Protein 1KJW (pdb70)

Nearest PDB structures (foldseek):
  1kjw-assembly1_A  TM=1.003E+00  e=7.508E-65  Rattus norvegicus
  2xkx-assembly1_B  TM=1.003E+00  e=7.556E-60  Rattus norvegicus
  2xkx-assembly1_A  TM=1.003E+00  e=8.243E-59  Rattus norvegicus
  5ypr-assembly1_A  TM=9.741E-01  e=6.048E-52  Rattus norvegicus
  3uat-assembly1_A  TM=9.736E-01  e=1.449E-48  Rattus norvegicus

Organism: Rattus norvegicus (NCBI:txid10116)

Structure (mmCIF, N/CA/C/O backbone):
data_1KJW
#
_entry.id   1KJW
#
_cell.length_a   60.509
_cell.length_b   60.509
_cell.length_c   209.956
_cell.angle_alpha   90.00
_cell.angle_beta   90.00
_cell.angle_gamma   90.00
#
_symmetry.space_group_name_H-M   'P 41 21 2'
#
loop_
_entity.id
_entity.type
_entity.pdbx_description
1 polymer 'POSTSYNAPTIC DENSITY PROTEIN 95'
2 non-polymer 'SULFATE ION'
3 water water
#
loop_
_atom_site.group_PDB
_atom_site.id
_atom_site.type_symbol
_atom_site.label_atom_id
_atom_site.label_alt_id
_atom_site.label_comp_id
_atom_site.label_asym_id
_atom_site.label_entity_id
_atom_site.label_seq_id
_atom_site.pdbx_PDB_ins_code
_atom_site.Cartn_x
_atom_site.Cartn_y
_atom_site.Cartn_z
_atom_site.occupancy
_atom_site.B_iso_or_equiv
_atom_site.auth_seq_id
_atom_site.auth_comp_id
_atom_site.auth_asym_id
_atom_site.auth_atom_id
_atom_site.pdbx_PDB_model_num
ATOM 1 N N . GLY A 1 1 ? 37.627 4.761 38.364 1.00 35.49 430 GLY A N 1
ATOM 2 C CA . GLY A 1 1 ? 36.210 4.312 38.221 1.00 32.95 430 GLY A CA 1
ATOM 3 C C . GLY A 1 1 ? 35.972 3.570 36.918 1.00 32.40 430 GLY A C 1
ATOM 4 O O . GLY A 1 1 ? 36.853 2.867 36.422 1.00 33.46 430 GLY A O 1
ATOM 5 N N . PHE A 1 2 ? 34.776 3.717 36.357 1.00 29.83 431 PHE A N 1
ATOM 6 C CA . PHE A 1 2 ? 34.452 3.048 35.102 1.00 27.28 431 PHE A CA 1
ATOM 7 C C . PHE A 1 2 ? 33.372 3.819 34.352 1.00 26.39 431 PHE A C 1
ATOM 8 O O . PHE A 1 2 ? 32.874 4.830 34.844 1.00 26.97 431 PHE A O 1
ATOM 16 N N . TYR A 1 3 ? 33.007 3.341 33.166 1.00 25.33 432 TYR A N 1
ATOM 17 C CA . TYR A 1 3 ? 32.011 4.038 32.363 1.00 23.69 432 TYR A CA 1
ATOM 18 C C . TYR A 1 3 ? 30.816 3.196 31.967 1.00 23.44 432 TYR A C 1
ATOM 19 O O . TYR A 1 3 ? 30.949 2.020 31.637 1.00 22.68 432 TYR A O 1
ATOM 28 N N . ILE A 1 4 ? 29.641 3.815 32.003 1.00 21.67 433 ILE A N 1
ATOM 29 C CA . ILE A 1 4 ? 28.416 3.137 31.619 1.00 22.20 433 ILE A CA 1
ATOM 30 C C . ILE A 1 4 ? 27.613 4.073 30.729 1.00 22.05 433 ILE A C 1
ATOM 31 O O . ILE A 1 4 ? 27.833 5.287 30.732 1.00 23.53 433 ILE A O 1
ATOM 36 N N . ARG A 1 5 ? 26.702 3.502 29.951 1.00 22.21 434 ARG A N 1
ATOM 37 C CA . ARG A 1 5 ? 25.855 4.295 29.069 1.00 21.33 434 ARG A CA 1
ATOM 38 C C . ARG A 1 5 ? 24.428 4.148 29.566 1.00 21.48 434 ARG A C 1
ATOM 39 O O . ARG A 1 5 ? 23.981 3.039 29.850 1.00 20.75 434 ARG A O 1
ATOM 47 N N . ALA A 1 6 ? 23.717 5.265 29.682 1.00 20.26 435 ALA A N 1
ATOM 48 C CA . ALA A 1 6 ? 22.329 5.236 30.147 1.00 19.35 435 ALA A CA 1
ATOM 49 C C . ALA A 1 6 ? 21.413 4.701 29.057 1.00 19.18 435 ALA A C 1
ATOM 50 O O . ALA A 1 6 ? 21.550 5.071 27.890 1.00 20.04 435 ALA A O 1
ATOM 52 N N . LEU A 1 7 ? 20.474 3.835 29.433 1.00 19.51 436 LEU A N 1
ATOM 53 C CA . LEU A 1 7 ? 19.530 3.279 28.469 1.00 19.40 436 LEU A CA 1
ATOM 54 C C . LEU A 1 7 ? 18.112 3.767 28.726 1.00 19.30 436 LEU A C 1
ATOM 55 O O . LEU A 1 7 ? 17.143 3.181 28.242 1.00 20.63 436 LEU A O 1
ATOM 60 N N . PHE A 1 8 ? 18.000 4.841 29.503 1.00 22.18 437 PHE A N 1
ATOM 61 C CA . PHE A 1 8 ? 16.704 5.434 29.827 1.00 22.67 437 PHE A CA 1
ATOM 62 C C . PHE A 1 8 ? 16.943 6.883 30.245 1.00 23.41 437 PHE A C 1
ATOM 63 O O . PHE A 1 8 ? 18.089 7.280 30.474 1.00 20.19 437 PHE A O 1
ATOM 71 N N . ASP A 1 9 ? 15.870 7.672 30.312 1.00 22.73 438 ASP A N 1
ATOM 72 C CA . ASP A 1 9 ? 15.965 9.078 30.704 1.00 23.60 438 ASP A CA 1
ATOM 73 C C . ASP A 1 9 ? 15.678 9.187 32.195 1.00 23.11 438 ASP A C 1
ATOM 74 O O . ASP A 1 9 ? 14.751 8.552 32.693 1.00 23.40 438 ASP A O 1
ATOM 79 N N . TYR A 1 10 ? 16.453 10.008 32.897 1.00 22.46 439 TYR A N 1
ATOM 80 C CA . TYR A 1 10 ? 16.276 10.163 34.336 1.00 23.41 439 TYR A CA 1
ATOM 81 C C . TYR A 1 10 ? 16.371 11.610 34.820 1.00 23.52 439 TYR A C 1
ATOM 82 O O . TYR A 1 10 ? 17.345 12.302 34.546 1.00 21.88 439 TYR A O 1
ATOM 91 N N . ASP A 1 11 ? 15.360 12.054 35.557 1.00 23.85 440 ASP A N 1
ATOM 92 C CA . ASP A 1 11 ? 15.364 13.405 36.101 1.00 25.20 440 ASP A CA 1
ATOM 93 C C . ASP A 1 11 ? 14.391 13.442 37.268 1.00 24.68 440 ASP A C 1
ATOM 94 O O . ASP A 1 11 ? 13.212 13.741 37.103 1.00 26.25 440 ASP A O 1
ATOM 99 N N . LYS A 1 12 ? 14.905 13.128 38.453 1.00 25.47 441 LYS A N 1
ATOM 100 C CA . LYS A 1 12 ? 14.089 13.076 39.659 1.00 27.15 441 LYS A CA 1
ATOM 101 C C . LYS A 1 12 ? 13.414 14.403 39.988 1.00 27.69 441 LYS A C 1
ATOM 102 O O . LYS A 1 12 ? 12.234 14.437 40.335 1.00 29.06 441 LYS A O 1
ATOM 108 N N . THR A 1 13 ? 14.158 15.494 39.881 1.00 28.77 442 THR A N 1
ATOM 109 C CA . THR A 1 13 ? 13.596 16.806 40.188 1.00 29.96 442 THR A CA 1
ATOM 110 C C . THR A 1 13 ? 12.413 17.133 39.284 1.00 30.60 442 THR A C 1
ATOM 111 O O . THR A 1 13 ? 11.364 17.575 39.753 1.00 29.30 442 THR A O 1
ATOM 115 N N . LYS A 1 14 ? 12.576 16.902 37.986 1.00 31.68 443 LYS A N 1
ATOM 116 C CA . LYS A 1 14 ? 11.507 17.183 37.036 1.00 34.96 443 LYS A CA 1
ATOM 117 C C . LYS A 1 14 ? 10.316 16.266 37.286 1.00 35.55 443 LYS A C 1
ATOM 118 O O . LYS A 1 14 ? 9.165 16.658 37.109 1.00 35.40 443 LYS A O 1
ATOM 124 N N . ASP A 1 15 ? 10.602 15.045 37.719 1.00 36.35 444 ASP A N 1
ATOM 125 C CA . ASP A 1 15 ? 9.562 14.060 37.972 1.00 37.95 444 ASP A CA 1
ATOM 126 C C . ASP A 1 15 ? 8.714 14.284 39.225 1.00 37.87 444 ASP A C 1
ATOM 127 O O . ASP A 1 15 ? 7.494 14.124 39.181 1.00 36.74 444 ASP A O 1
ATOM 132 N N . CYS A 1 16 ? 9.344 14.651 40.338 1.00 34.97 445 CYS A N 1
ATOM 133 C CA . CYS A 1 16 ? 8.592 14.838 41.575 1.00 34.42 445 CYS A CA 1
ATOM 134 C C . CYS A 1 16 ? 8.890 16.124 42.338 1.00 33.69 445 CYS A C 1
ATOM 135 O O . CYS A 1 16 ? 8.309 16.359 43.398 1.00 33.45 445 CYS A O 1
ATOM 138 N N . GLY A 1 17 ? 9.796 16.943 41.811 1.00 32.94 446 GLY A N 1
ATOM 139 C CA . GLY A 1 17 ? 10.135 18.197 42.466 1.00 31.79 446 GLY A CA 1
ATOM 140 C C . GLY A 1 17 ? 11.142 18.064 43.594 1.00 31.40 446 GLY A C 1
ATOM 141 O O . GLY A 1 17 ? 11.443 19.039 44.287 1.00 29.26 446 GLY A O 1
ATOM 142 N N . PHE A 1 18 ? 11.681 16.862 43.777 1.00 30.38 447 PHE A N 1
ATOM 143 C CA . PHE A 1 18 ? 12.647 16.632 44.842 1.00 29.03 447 PHE A CA 1
ATOM 144 C C . PHE A 1 18 ? 14.050 17.091 44.443 1.00 30.31 447 PHE A C 1
ATOM 145 O O . PHE A 1 18 ? 14.608 16.634 43.442 1.00 28.29 447 PHE A O 1
ATOM 153 N N . LEU A 1 19 ? 14.613 18.001 45.231 1.00 28.20 448 LEU A N 1
ATOM 154 C CA . LEU A 1 19 ? 15.953 18.514 44.976 1.00 29.38 448 LEU A CA 1
ATOM 155 C C . LEU A 1 19 ? 16.982 17.672 45.720 1.00 28.02 448 LEU A C 1
ATOM 156 O O . LEU A 1 19 ? 16.817 17.373 46.905 1.00 27.38 448 LEU A O 1
ATOM 161 N N . SER A 1 20 ? 18.044 17.283 45.029 1.00 26.90 449 SER A N 1
ATOM 162 C CA . SER A 1 20 ? 19.088 16.483 45.658 1.00 27.64 449 SER A CA 1
ATOM 163 C C . SER A 1 20 ? 20.325 16.476 44.786 1.00 28.27 449 SER A C 1
ATOM 164 O O . SER A 1 20 ? 20.385 17.173 43.775 1.00 28.58 449 SER A O 1
ATOM 167 N N . GLN A 1 21 ? 21.317 15.689 45.182 1.00 27.84 450 GLN A N 1
ATOM 168 C CA . GLN A 1 21 ? 22.542 15.592 44.408 1.00 30.39 450 GLN A CA 1
ATOM 169 C C . GLN A 1 21 ? 22.425 14.540 43.304 1.00 28.77 450 GLN A C 1
ATOM 170 O O . GLN A 1 21 ? 23.419 14.170 42.682 1.00 29.59 450 GLN A O 1
ATOM 176 N N . ALA A 1 22 ? 21.210 14.064 43.056 1.00 27.67 451 ALA A N 1
ATOM 177 C CA . ALA A 1 22 ? 20.997 13.071 42.001 1.00 27.02 451 ALA A CA 1
ATOM 178 C C . ALA A 1 22 ? 21.252 13.746 40.657 1.00 29.24 451 ALA A C 1
ATOM 179 O O . ALA A 1 22 ? 20.819 14.883 40.435 1.00 28.32 451 ALA A O 1
ATOM 181 N N . LEU A 1 23 ? 21.969 13.061 39.770 1.00 27.64 452 LEU A N 1
ATOM 182 C CA . LEU A 1 23 ? 22.246 13.608 38.447 1.00 30.70 452 LEU A CA 1
ATOM 183 C C . LEU A 1 23 ? 21.082 13.293 37.528 1.00 29.37 452 LEU A C 1
ATOM 184 O O . LEU A 1 23 ? 20.373 12.308 37.725 1.00 28.71 452 LEU A O 1
ATOM 189 N N . SER A 1 24 ? 20.889 14.133 36.522 1.00 27.00 453 SER A N 1
ATOM 190 C CA . SER A 1 24 ? 19.841 13.892 35.548 1.00 28.44 453 SER A CA 1
ATOM 191 C C . SER A 1 24 ? 20.571 13.496 34.267 1.00 27.17 453 SER A C 1
ATOM 192 O O . SER A 1 24 ? 21.686 13.951 34.016 1.00 26.85 453 SER A O 1
ATOM 195 N N . PHE A 1 25 ? 19.966 12.630 33.469 1.00 25.64 454 PHE A N 1
ATOM 196 C CA . PHE A 1 25 ? 20.603 12.226 32.222 1.00 24.28 454 PHE A CA 1
ATOM 197 C C . PHE A 1 25 ? 19.560 11.691 31.258 1.00 22.97 454 PHE A C 1
ATOM 198 O O . PHE A 1 25 ? 18.420 11.435 31.646 1.00 24.72 454 PHE A O 1
ATOM 206 N N . ARG A 1 26 ? 19.943 11.550 29.995 1.00 25.51 455 ARG A N 1
ATOM 207 C CA . ARG A 1 26 ? 19.022 11.045 28.993 1.00 24.39 455 ARG A CA 1
ATOM 208 C C . ARG A 1 26 ? 19.604 9.829 28.298 1.00 22.81 455 ARG A C 1
ATOM 209 O O . ARG A 1 26 ? 20.795 9.541 28.418 1.00 20.01 455 ARG A O 1
ATOM 217 N N . PHE A 1 27 ? 18.754 9.114 27.574 1.00 22.03 456 PHE A N 1
ATOM 218 C CA . PHE A 1 27 ? 19.189 7.926 26.865 1.00 22.66 456 PHE A CA 1
ATOM 219 C C . PHE A 1 27 ? 20.445 8.206 26.053 1.00 22.53 456 PHE A C 1
ATOM 220 O O . PHE A 1 27 ? 20.532 9.218 25.349 1.00 22.06 456 PHE A O 1
ATOM 228 N N . GLY A 1 28 ? 21.414 7.304 26.149 1.00 19.30 457 GLY A N 1
ATOM 229 C CA . GLY A 1 28 ? 22.629 7.456 25.372 1.00 21.80 457 GLY A CA 1
ATOM 230 C C . GLY A 1 28 ? 23.776 8.165 26.044 1.00 21.61 457 GLY A C 1
ATOM 231 O O . GLY A 1 28 ? 24.908 8.092 25.567 1.00 22.00 457 GLY A O 1
ATOM 232 N N . ASP A 1 29 ? 23.500 8.857 27.143 1.00 21.52 458 ASP A N 1
ATOM 233 C CA . ASP A 1 29 ? 24.555 9.561 27.856 1.00 23.30 458 ASP A CA 1
ATOM 234 C C . ASP A 1 29 ? 25.571 8.579 28.433 1.00 23.51 458 ASP A C 1
ATOM 235 O O . ASP A 1 29 ? 25.201 7.539 28.991 1.00 22.41 458 ASP A O 1
ATOM 240 N N . VAL A 1 30 ? 26.850 8.904 28.280 1.00 22.66 459 VAL A N 1
ATOM 241 C CA . VAL A 1 30 ? 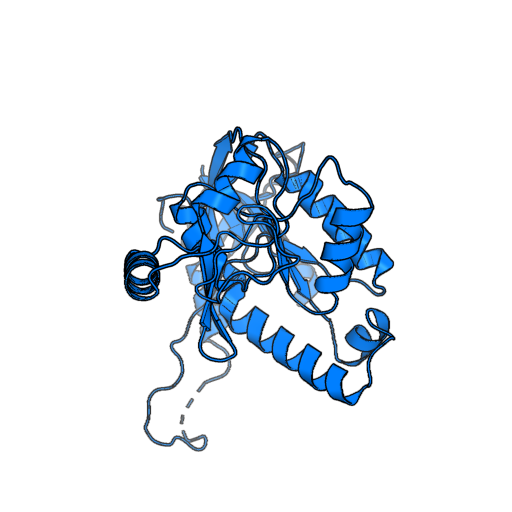27.912 8.080 28.842 1.00 24.66 459 VAL A CA 1
ATOM 242 C C . VAL A 1 30 ? 28.202 8.714 30.195 1.00 24.96 459 VAL A C 1
ATOM 243 O O . VAL A 1 30 ? 28.361 9.934 30.296 1.00 25.56 459 VAL A O 1
ATOM 247 N N . LEU A 1 31 ? 28.250 7.886 31.232 1.00 22.63 460 LEU A N 1
ATOM 248 C CA . LEU A 1 31 ? 28.477 8.365 32.584 1.00 23.98 460 LEU A CA 1
ATOM 249 C C . LEU A 1 31 ? 29.757 7.794 33.161 1.00 24.88 460 LEU A C 1
ATOM 250 O O . LEU A 1 31 ? 30.028 6.601 33.018 1.00 23.15 460 LEU A O 1
ATOM 255 N N . HIS A 1 32 ? 30.545 8.655 33.800 1.00 23.98 461 HIS A N 1
ATOM 256 C CA . HIS A 1 32 ? 31.782 8.224 34.436 1.00 25.25 461 HIS A CA 1
ATOM 257 C C . HIS A 1 32 ? 31.413 7.923 35.881 1.00 24.55 461 HIS A C 1
ATOM 258 O O . HIS A 1 32 ? 31.098 8.834 36.646 1.00 24.44 461 HIS A O 1
ATOM 265 N N . VAL A 1 33 ? 31.432 6.648 36.250 1.00 23.88 462 VAL A N 1
ATOM 266 C CA . VAL A 1 33 ? 31.094 6.257 37.609 1.00 23.76 462 VAL A CA 1
ATOM 267 C C . VAL A 1 33 ? 32.357 6.285 38.460 1.00 25.86 462 VAL A C 1
ATOM 268 O O . VAL A 1 33 ? 33.313 5.552 38.199 1.00 25.30 462 VAL A O 1
ATOM 272 N N . ILE A 1 34 ? 32.341 7.132 39.484 1.00 27.59 463 ILE A N 1
ATOM 273 C CA . ILE A 1 34 ? 33.478 7.301 40.386 1.00 31.73 463 ILE A CA 1
ATOM 274 C C . ILE A 1 34 ? 33.459 6.355 41.583 1.00 31.66 463 ILE A C 1
ATOM 275 O O . ILE A 1 34 ? 34.510 5.972 42.096 1.00 33.07 463 ILE A O 1
ATOM 280 N N . ASP A 1 35 ? 32.266 5.985 42.036 1.00 29.79 464 ASP A N 1
ATOM 281 C CA . ASP A 1 35 ? 32.141 5.080 43.172 1.00 29.72 464 ASP A CA 1
ATOM 282 C C . ASP A 1 35 ? 30.816 4.341 43.113 1.00 28.00 464 ASP A C 1
ATOM 283 O O . ASP A 1 35 ? 29.751 4.948 43.231 1.00 27.15 464 ASP A O 1
ATOM 288 N N . ALA A 1 36 ? 30.888 3.028 42.929 1.00 27.37 465 ALA A N 1
ATOM 289 C CA . ALA A 1 36 ? 29.690 2.205 42.847 1.00 26.91 465 ALA A CA 1
ATOM 290 C C . ALA A 1 36 ? 29.709 1.137 43.927 1.00 26.86 465 ALA A C 1
ATOM 291 O O . ALA A 1 36 ? 29.256 0.021 43.702 1.00 26.05 465 ALA A O 1
ATOM 293 N N . GLY A 1 37 ? 30.238 1.486 45.096 1.00 27.98 466 GLY A N 1
ATOM 294 C CA . GLY A 1 37 ? 30.298 0.532 46.190 1.00 30.00 466 GLY A CA 1
ATOM 295 C C . GLY A 1 37 ? 28.923 0.287 46.782 1.00 31.69 466 GLY A C 1
ATOM 296 O O . GLY A 1 37 ? 28.578 -0.841 47.145 1.00 33.05 466 GLY A O 1
ATOM 297 N N . ASP A 1 38 ? 28.133 1.352 46.879 1.00 29.27 467 ASP A N 1
ATOM 298 C CA . ASP A 1 38 ? 26.790 1.252 47.425 1.00 28.13 467 ASP A CA 1
ATOM 299 C C . ASP A 1 38 ? 25.901 0.500 46.438 1.00 28.84 467 ASP A C 1
ATOM 300 O O . ASP A 1 38 ? 26.079 0.602 45.224 1.00 27.89 467 ASP A O 1
ATOM 305 N N . GLU A 1 39 ? 24.937 -0.244 46.965 1.00 27.61 468 GLU A N 1
ATOM 306 C CA . GLU A 1 39 ? 24.041 -1.033 46.133 1.00 28.14 468 GLU A CA 1
ATOM 307 C C . GLU A 1 39 ? 22.842 -0.261 45.594 1.00 26.33 468 GLU A C 1
ATOM 308 O O . GLU A 1 39 ? 22.100 -0.774 44.756 1.00 26.19 468 GLU A O 1
ATOM 314 N N . GLU A 1 40 ? 22.656 0.969 46.063 1.00 24.20 469 GLU A N 1
ATOM 315 C CA . GLU A 1 40 ? 21.509 1.762 45.633 1.00 23.17 469 GLU A CA 1
ATOM 316 C C . GLU A 1 40 ? 21.819 3.051 44.879 1.00 22.80 469 GLU A C 1
ATOM 317 O O . GLU A 1 40 ? 21.091 3.416 43.953 1.00 22.68 469 GLU A O 1
ATOM 323 N N . TRP A 1 41 ? 22.883 3.741 45.277 1.00 21.76 470 TRP A N 1
ATOM 324 C CA . TRP A 1 41 ? 23.258 4.998 44.643 1.00 23.74 470 TRP A CA 1
ATOM 325 C C . TRP A 1 41 ? 24.742 5.035 44.310 1.00 23.22 470 TRP A C 1
ATOM 326 O O . TRP A 1 41 ? 25.584 4.758 45.161 1.00 23.27 470 TRP A O 1
ATOM 337 N N . TRP A 1 42 ? 25.052 5.376 43.063 1.00 21.72 471 TRP A N 1
ATOM 338 C CA . TRP A 1 42 ? 26.435 5.447 42.608 1.00 23.22 471 TRP A CA 1
ATOM 339 C C . TRP A 1 42 ? 26.840 6.886 42.330 1.00 23.66 471 TRP A C 1
ATOM 340 O O . TRP A 1 42 ? 26.037 7.675 41.837 1.00 24.42 471 TRP A O 1
ATOM 351 N N . GLN A 1 43 ? 28.085 7.225 42.659 1.00 24.94 472 GLN A N 1
ATOM 352 C CA . GLN A 1 43 ? 28.596 8.569 42.407 1.00 26.48 472 GLN A CA 1
ATOM 353 C C . GLN A 1 43 ? 29.054 8.590 40.954 1.00 27.13 472 GLN A C 1
ATOM 354 O O . GLN A 1 43 ? 29.778 7.693 40.517 1.00 24.92 472 GLN A O 1
ATOM 360 N N . ALA A 1 44 ? 28.640 9.610 40.209 1.00 25.84 473 ALA A N 1
ATOM 361 C CA . ALA A 1 44 ? 29.012 9.703 38.804 1.00 27.63 473 ALA A CA 1
ATOM 362 C C . ALA A 1 44 ? 28.913 11.116 38.248 1.00 30.36 473 ALA A C 1
ATOM 363 O O . ALA A 1 44 ? 28.395 12.021 38.898 1.00 30.22 473 ALA A O 1
ATOM 365 N N . ARG A 1 45 ? 29.422 11.290 37.033 1.00 30.81 474 ARG A N 1
ATOM 366 C CA . ARG A 1 45 ? 29.376 12.578 36.355 1.00 34.97 474 ARG A CA 1
ATOM 367 C C . ARG A 1 45 ? 29.219 12.300 34.866 1.00 34.76 474 ARG A C 1
ATOM 368 O O . ARG A 1 45 ? 29.789 11.342 34.344 1.00 33.08 474 ARG A O 1
ATOM 376 N N . ARG A 1 46 ? 28.430 13.122 34.188 1.00 35.44 475 ARG A N 1
ATOM 377 C CA . ARG A 1 46 ? 28.201 12.925 32.766 1.00 39.25 475 ARG A CA 1
ATOM 378 C C . ARG A 1 46 ? 29.445 13.250 31.950 1.00 40.63 475 ARG A C 1
ATOM 379 O O . ARG A 1 46 ? 30.156 14.214 32.237 1.00 39.55 475 ARG A O 1
ATOM 387 N N . VAL A 1 47 ? 29.713 12.425 30.943 1.00 42.53 476 VAL A N 1
ATOM 388 C CA . VAL A 1 47 ? 30.858 12.635 30.068 1.00 45.63 476 VAL A CA 1
ATOM 389 C C . VAL A 1 47 ? 30.400 13.512 28.905 1.00 48.95 476 VAL A C 1
ATOM 390 O O . VAL A 1 47 ? 29.626 13.073 28.053 1.00 47.36 476 VAL A O 1
ATOM 394 N N . HIS A 1 48 ? 30.869 14.755 28.886 1.00 53.22 477 HIS A N 1
ATOM 395 C CA . HIS A 1 48 ? 30.516 15.695 27.828 1.00 57.87 477 HIS A CA 1
ATOM 396 C C . HIS A 1 48 ? 31.322 15.383 26.573 1.00 60.59 477 HIS A C 1
ATOM 397 O O . HIS A 1 48 ? 32.209 14.530 26.591 1.00 60.34 477 HIS A O 1
ATOM 404 N N . SER A 1 49 ? 31.011 16.072 25.482 1.00 64.28 478 SER A N 1
ATOM 405 C CA . SER A 1 49 ? 31.736 15.865 24.237 1.00 68.23 478 SER A CA 1
ATOM 406 C C . SER A 1 49 ? 32.998 16.723 24.260 1.00 70.43 478 SER A C 1
ATOM 407 O O . SER A 1 49 ? 33.619 16.958 23.226 1.00 71.42 478 SER A O 1
ATOM 410 N N . ASP A 1 50 ? 33.369 17.185 25.452 1.00 73.67 479 ASP A N 1
ATOM 411 C CA . ASP A 1 50 ? 34.554 18.018 25.627 1.00 76.53 479 ASP A CA 1
ATOM 412 C C . ASP A 1 50 ? 35.053 18.024 27.074 1.00 78.16 479 ASP A C 1
ATOM 413 O O . ASP A 1 50 ? 36.163 17.571 27.358 1.00 78.51 479 ASP A O 1
ATOM 418 N N . SER A 1 51 ? 34.230 18.535 27.985 1.00 80.01 480 SER A N 1
ATOM 419 C CA . SER A 1 51 ? 34.595 18.605 29.397 1.00 81.57 480 SER A CA 1
ATOM 420 C C . SER A 1 51 ? 33.892 17.535 30.227 1.00 82.46 480 SER A C 1
ATOM 421 O O . SER A 1 51 ? 32.716 17.673 30.566 1.00 82.64 480 SER A O 1
ATOM 424 N N . GLU A 1 52 ? 34.620 16.471 30.554 1.00 83.36 481 GLU A N 1
ATOM 425 C CA . GLU A 1 52 ? 34.071 15.377 31.348 1.00 83.92 481 GLU A CA 1
ATOM 426 C C . GLU A 1 52 ? 33.691 15.867 32.744 1.00 83.62 481 GLU A C 1
ATOM 427 O O . GLU A 1 52 ? 32.696 15.424 33.319 1.00 83.62 481 GLU A O 1
ATOM 433 N N . THR A 1 53 ? 34.494 16.779 33.285 1.00 82.96 482 THR A N 1
ATOM 434 C CA . THR A 1 53 ? 34.236 17.336 34.609 1.00 81.86 482 THR A CA 1
ATOM 435 C C . THR A 1 53 ? 33.139 18.386 34.487 1.00 80.69 482 THR A C 1
ATOM 436 O O . THR A 1 53 ? 33.132 19.180 33.544 1.00 80.79 482 THR A O 1
ATOM 440 N N . ASP A 1 54 ? 32.214 18.390 35.439 1.00 78.84 483 ASP A N 1
ATOM 441 C CA . ASP A 1 54 ? 31.115 19.345 35.413 1.00 76.48 483 ASP A CA 1
ATOM 442 C C . ASP A 1 54 ? 30.338 19.358 36.722 1.00 74.14 483 ASP A C 1
ATOM 443 O O . ASP A 1 54 ? 30.122 20.419 37.313 1.00 74.10 483 ASP A O 1
ATOM 448 N N . ASP A 1 55 ? 29.919 18.180 37.175 1.00 70.73 484 ASP A N 1
ATOM 449 C CA . ASP A 1 55 ? 29.153 18.079 38.409 1.00 66.92 484 ASP A CA 1
ATOM 450 C C . ASP A 1 55 ? 29.001 16.634 38.866 1.00 62.58 484 ASP A C 1
ATOM 451 O O . ASP A 1 55 ? 28.244 15.868 38.268 1.00 62.57 484 ASP A O 1
ATOM 456 N N . ILE A 1 56 ? 29.718 16.258 39.921 1.00 57.50 485 ILE A N 1
ATOM 457 C CA . ILE A 1 56 ? 29.614 14.901 40.443 1.00 52.17 485 ILE A CA 1
ATOM 458 C C . ILE A 1 56 ? 28.287 14.780 41.174 1.00 48.35 485 ILE A C 1
ATOM 459 O O . ILE A 1 56 ? 27.984 15.577 42.063 1.00 48.18 485 ILE A O 1
ATOM 464 N N . GLY A 1 57 ? 27.499 13.783 40.795 1.00 42.05 486 GLY A N 1
ATOM 465 C CA . GLY A 1 57 ? 26.215 13.581 41.433 1.00 36.21 486 GLY A CA 1
ATOM 466 C C . GLY A 1 57 ? 25.984 12.112 41.713 1.00 32.59 486 GLY A C 1
ATOM 467 O O . GLY A 1 57 ? 26.928 11.319 41.752 1.00 31.12 486 GLY A O 1
ATOM 468 N N . PHE A 1 58 ? 24.728 11.742 41.907 1.00 29.44 487 PHE A N 1
ATOM 469 C CA . PHE A 1 58 ? 24.398 10.353 42.176 1.00 28.83 487 PHE A CA 1
ATOM 470 C C . PHE A 1 58 ? 23.370 9.820 41.191 1.00 26.42 487 PHE A C 1
ATOM 471 O O . PHE A 1 58 ? 22.464 10.541 40.771 1.00 25.74 487 PHE A O 1
ATOM 479 N N . ILE A 1 59 ? 23.525 8.557 40.813 1.00 24.02 488 ILE A N 1
ATOM 480 C CA . ILE A 1 59 ? 22.579 7.930 39.908 1.00 22.03 488 ILE A CA 1
ATOM 481 C C . ILE A 1 59 ? 22.077 6.653 40.560 1.00 20.51 488 ILE A C 1
ATOM 482 O O . ILE A 1 59 ? 22.787 6.027 41.353 1.00 20.01 488 ILE A O 1
ATOM 487 N N . PRO A 1 60 ? 20.830 6.260 40.260 1.00 20.54 489 PRO A N 1
ATOM 488 C CA . PRO A 1 60 ? 20.295 5.037 40.855 1.00 20.31 489 PRO A CA 1
ATOM 489 C C . PRO A 1 60 ? 21.019 3.824 40.273 1.00 21.34 489 PRO A C 1
ATOM 490 O O . PRO A 1 60 ? 21.330 3.791 39.080 1.00 20.39 489 PRO A O 1
ATOM 494 N N . SER A 1 61 ? 21.299 2.841 41.124 1.00 21.05 490 SER A N 1
ATOM 495 C CA . SER A 1 61 ? 21.988 1.630 40.689 1.00 20.99 490 SER A CA 1
ATOM 496 C C . SER A 1 61 ? 21.091 0.820 39.766 1.00 20.66 490 SER A C 1
ATOM 497 O O . SER A 1 61 ? 19.897 1.091 39.648 1.00 19.65 490 SER A O 1
ATOM 500 N N . LYS A 1 62 ? 21.678 -0.173 39.104 1.00 21.66 491 LYS A N 1
ATOM 501 C CA . LYS A 1 62 ? 20.919 -1.064 38.229 1.00 21.16 491 LYS A CA 1
ATOM 502 C C . LYS A 1 62 ? 19.853 -1.742 39.098 1.00 20.66 491 LYS A C 1
ATOM 503 O O . LYS A 1 62 ? 18.686 -1.841 38.715 1.00 20.28 491 LYS A O 1
ATOM 509 N N . ARG A 1 63 ? 20.262 -2.196 40.280 1.00 20.33 492 ARG A N 1
ATOM 510 C CA . ARG A 1 63 ? 19.347 -2.858 41.215 1.00 21.33 492 ARG A CA 1
ATOM 511 C C . ARG A 1 63 ? 18.135 -1.978 41.529 1.00 21.88 492 ARG A C 1
ATOM 512 O O . ARG A 1 63 ? 16.989 -2.434 41.478 1.00 22.13 492 ARG A O 1
ATOM 520 N N . ARG A 1 64 ? 18.399 -0.716 41.855 1.00 19.46 493 ARG A N 1
ATOM 521 C CA . ARG A 1 64 ? 17.336 0.221 42.202 1.00 20.92 493 ARG A CA 1
ATOM 522 C C . ARG A 1 64 ? 16.385 0.485 41.040 1.00 21.01 493 ARG A C 1
ATOM 523 O O . ARG A 1 64 ? 15.170 0.557 41.233 1.00 21.87 493 ARG A O 1
ATOM 531 N N . VAL A 1 65 ? 16.940 0.627 39.839 1.00 20.23 494 VAL A N 1
ATOM 532 C CA . VAL A 1 65 ? 16.135 0.867 38.645 1.00 22.52 494 VAL A CA 1
ATOM 533 C C . VAL A 1 65 ? 15.242 -0.343 38.374 1.00 22.11 494 VAL A C 1
ATOM 534 O O . VAL A 1 65 ? 14.063 -0.201 38.079 1.00 20.87 494 VAL A O 1
ATOM 538 N N . GLU A 1 66 ? 15.804 -1.538 38.499 1.00 22.23 495 GLU A N 1
ATOM 539 C CA . GLU A 1 66 ? 15.020 -2.744 38.274 1.00 23.28 495 GLU A CA 1
ATOM 540 C C . GLU A 1 66 ? 13.913 -2.899 39.317 1.00 25.03 495 GLU A C 1
ATOM 541 O O . GLU A 1 66 ? 12.774 -3.214 38.975 1.00 26.74 495 GLU A O 1
ATOM 547 N N . ARG A 1 67 ? 14.232 -2.661 40.584 1.00 25.59 496 ARG A N 1
ATOM 548 C CA . ARG A 1 67 ? 13.223 -2.799 41.629 1.00 28.27 496 ARG A CA 1
ATOM 549 C C . ARG A 1 67 ? 12.036 -1.875 41.372 1.00 29.46 496 ARG A C 1
ATOM 550 O O . ARG A 1 67 ? 10.877 -2.283 41.504 1.00 30.46 496 ARG A O 1
ATOM 558 N N . ARG A 1 68 ? 12.326 -0.632 41.002 1.00 31.31 497 ARG A N 1
ATOM 559 C CA . ARG A 1 68 ? 11.276 0.343 40.732 1.00 33.49 497 ARG A CA 1
ATOM 560 C C . ARG A 1 68 ? 10.400 -0.076 39.553 1.00 34.38 497 ARG A C 1
ATOM 561 O O . ARG A 1 68 ? 9.172 -0.006 39.628 1.00 34.54 497 ARG A O 1
ATOM 569 N N . GLU A 1 69 ? 11.021 -0.517 38.466 1.00 34.32 498 GLU A N 1
ATOM 570 C CA . GLU A 1 69 ? 10.255 -0.939 37.300 1.00 38.32 498 GLU A CA 1
ATOM 571 C C . GLU A 1 69 ? 9.388 -2.167 37.560 1.00 38.64 498 GLU A C 1
ATOM 572 O O . GLU A 1 69 ? 8.238 -2.210 37.129 1.00 39.24 498 GLU A O 1
ATOM 578 N N . TRP A 1 70 ? 9.927 -3.164 38.258 1.00 39.28 499 TRP A N 1
ATOM 579 C CA . TRP A 1 70 ? 9.146 -4.366 38.541 1.00 41.79 499 TRP A CA 1
ATOM 580 C C . TRP A 1 70 ? 7.968 -4.049 39.455 1.00 45.18 499 TRP A C 1
ATOM 581 O O . TRP A 1 70 ? 6.938 -4.719 39.403 1.00 44.92 499 TRP A O 1
ATOM 592 N N . SER A 1 71 ? 8.126 -3.026 40.291 1.00 48.25 500 SER A N 1
ATOM 593 C CA . SER A 1 71 ? 7.080 -2.633 41.229 1.00 53.76 500 SER A CA 1
ATOM 594 C C . SER A 1 71 ? 5.808 -2.108 40.572 1.00 56.76 500 SER A C 1
ATOM 595 O O . SER A 1 71 ? 4.806 -1.890 41.250 1.00 57.89 500 SER A O 1
ATOM 598 N N . ARG A 1 72 ? 5.842 -1.908 39.260 1.00 60.28 501 ARG A N 1
ATOM 599 C CA . ARG A 1 72 ? 4.674 -1.401 38.552 1.00 64.39 501 ARG A CA 1
ATOM 600 C C . ARG A 1 72 ? 3.699 -2.516 38.157 1.00 66.45 501 ARG A C 1
ATOM 601 O O . ARG A 1 72 ? 3.846 -3.650 38.611 1.00 67.29 501 ARG A O 1
ATOM 609 N N . LEU A 1 73 ? 2.703 -2.198 37.333 1.00 68.97 502 LEU A N 1
ATOM 610 C CA . LEU A 1 73 ? 1.686 -3.180 36.938 1.00 71.13 502 LEU A CA 1
ATOM 611 C C . LEU A 1 73 ? 2.111 -4.646 36.876 1.00 72.26 502 LEU A C 1
ATOM 612 O O . LEU A 1 73 ? 3.215 -4.976 36.436 1.00 72.94 502 LEU A O 1
ATOM 617 N N . LYS A 1 74 ? 1.202 -5.506 37.333 1.00 73.35 503 LYS A N 1
ATOM 618 C CA . LYS A 1 74 ? 1.373 -6.960 37.374 1.00 73.92 503 LYS A CA 1
ATOM 619 C C . LYS A 1 74 ? 2.801 -7.450 37.159 1.00 74.05 503 LYS A C 1
ATOM 620 O O . LYS A 1 74 ? 3.101 -8.626 37.378 1.00 73.47 503 LYS A O 1
ATOM 626 N N . TRP A 1 78 ? -7.188 -12.863 37.997 1.00 79.58 507 TRP A N 1
ATOM 627 C CA . TRP A 1 78 ? -6.456 -13.051 36.750 1.00 79.69 507 TRP A CA 1
ATOM 628 C C . TRP A 1 78 ? -6.984 -12.143 35.646 1.00 79.32 507 TRP A C 1
ATOM 629 O O . TRP A 1 78 ? -8.194 -11.972 35.495 1.00 79.59 507 TRP A O 1
ATOM 640 N N . GLY A 1 79 ? -6.067 -11.567 34.875 1.00 78.80 508 GLY A N 1
ATOM 641 C CA . GLY A 1 79 ? -6.457 -10.685 33.791 1.00 77.87 508 GLY A CA 1
ATOM 642 C C . GLY A 1 79 ? -6.465 -11.398 32.453 1.00 77.13 508 GLY A C 1
ATOM 643 O O . GLY A 1 79 ? -5.545 -11.236 31.650 1.00 77.71 508 GLY A O 1
ATOM 644 N N . SER A 1 80 ? -7.506 -12.192 32.217 1.00 75.75 509 SER A N 1
ATOM 645 C CA . SER A 1 80 ? -7.644 -12.940 30.970 1.00 73.70 509 SER A CA 1
ATOM 646 C C . SER A 1 80 ? -6.438 -13.837 30.717 1.00 71.53 509 SER A C 1
ATOM 647 O O . SER A 1 80 ? -6.012 -14.007 29.574 1.00 71.34 509 SER A O 1
ATOM 650 N N . SER A 1 81 ? -5.892 -14.412 31.786 1.00 68.93 510 SER A N 1
ATOM 651 C CA . SER A 1 81 ? -4.733 -15.291 31.671 1.00 65.71 510 SER A CA 1
ATOM 652 C C . SER A 1 81 ? -5.099 -16.601 30.987 1.00 62.92 510 SER A C 1
ATOM 653 O O . SER A 1 81 ? -5.950 -17.351 31.469 1.00 61.83 510 SER A O 1
ATOM 656 N N . SER A 1 82 ? -4.448 -16.870 29.860 1.00 59.07 511 SER A N 1
ATOM 657 C CA . SER A 1 82 ? -4.692 -18.093 29.106 1.00 55.42 511 SER A CA 1
ATOM 658 C C . SER A 1 82 ? -3.974 -19.262 29.771 1.00 53.21 511 SER A C 1
ATOM 659 O O . SER A 1 82 ? -4.247 -20.426 29.471 1.00 52.71 511 SER A O 1
ATOM 662 N N . GLY A 1 83 ? -3.056 -18.944 30.678 1.00 49.85 512 GLY A N 1
ATOM 663 C CA . GLY A 1 83 ? -2.308 -19.985 31.357 1.00 47.65 512 GLY A CA 1
ATOM 664 C C . GLY A 1 83 ? -0.932 -20.167 30.742 1.00 45.81 512 GLY A C 1
ATOM 665 O O . GLY A 1 83 ? -0.155 -21.012 31.181 1.00 44.90 512 GLY A O 1
ATOM 666 N N . SER A 1 84 ? -0.634 -19.379 29.714 1.00 43.26 513 SER A N 1
ATOM 667 C CA . SER A 1 84 ? 0.664 -19.446 29.050 1.00 42.97 513 SER A CA 1
ATOM 668 C C . SER A 1 84 ? 1.559 -18.333 29.593 1.00 40.86 513 SER A C 1
ATOM 669 O O . SER A 1 84 ? 1.067 -17.294 30.040 1.00 39.75 513 SER A O 1
ATOM 672 N N . GLN A 1 85 ? 2.870 -18.546 29.555 1.00 40.56 514 GLN A N 1
ATOM 673 C CA . GLN A 1 85 ? 3.809 -17.544 30.054 1.00 41.00 514 GLN A CA 1
ATOM 674 C C . GLN A 1 85 ? 3.770 -16.276 29.211 1.00 42.04 514 GLN A C 1
ATOM 675 O O . GLN A 1 85 ? 3.557 -16.331 27.999 1.00 41.37 514 GLN A O 1
ATOM 681 N N . GLY A 1 86 ? 3.973 -15.134 29.860 1.00 44.64 515 GLY A N 1
ATOM 682 C CA . GLY A 1 86 ? 3.982 -13.873 29.141 1.00 47.33 515 GLY A CA 1
ATOM 683 C C . GLY A 1 86 ? 5.396 -13.565 28.682 1.00 49.83 515 GLY A C 1
ATOM 684 O O . GLY A 1 86 ? 6.312 -14.355 28.924 1.00 48.51 515 GLY A O 1
ATOM 685 N N . ARG A 1 87 ? 5.582 -12.430 28.014 1.00 51.70 516 ARG A N 1
ATOM 686 C CA . ARG A 1 87 ? 6.910 -12.045 27.548 1.00 54.31 516 ARG A CA 1
ATOM 687 C C . ARG A 1 87 ? 7.842 -11.860 28.740 1.00 54.06 516 ARG A C 1
ATOM 688 O O . ARG A 1 87 ? 7.448 -11.301 29.764 1.00 54.16 516 ARG A O 1
ATOM 696 N N . GLU A 1 88 ? 9.077 -12.334 28.602 1.00 53.87 517 GLU A N 1
ATOM 697 C CA . GLU A 1 88 ? 10.061 -12.240 29.676 1.00 54.11 517 GLU A CA 1
ATOM 698 C C . GLU A 1 88 ? 10.297 -10.812 30.152 1.00 53.86 517 GLU A C 1
ATOM 699 O O . GLU A 1 88 ? 10.513 -9.903 29.348 1.00 52.84 517 GLU A O 1
ATOM 705 N N . ASP A 1 89 ? 10.254 -10.622 31.467 1.00 53.58 518 ASP A N 1
ATOM 706 C CA . ASP A 1 89 ? 10.479 -9.309 32.057 1.00 53.68 518 ASP A CA 1
ATOM 707 C C . ASP A 1 89 ? 11.910 -8.857 31.787 1.00 52.63 518 ASP A C 1
ATOM 708 O O . ASP A 1 89 ? 12.869 -9.556 32.121 1.00 53.01 518 ASP A O 1
ATOM 713 N N . SER A 1 90 ? 12.047 -7.684 31.178 1.00 50.46 519 SER A N 1
ATOM 714 C CA . SER A 1 90 ? 13.359 -7.142 30.854 1.00 47.19 519 SER A CA 1
ATOM 715 C C . SER A 1 90 ? 13.429 -5.663 31.195 1.00 45.11 519 SER A C 1
ATOM 716 O O . SER A 1 90 ? 12.683 -4.853 30.641 1.00 46.75 519 SER A O 1
ATOM 719 N N . VAL A 1 91 ? 14.323 -5.306 32.108 1.00 39.24 520 VAL A N 1
ATOM 720 C CA . VAL A 1 91 ? 14.456 -3.911 32.496 1.00 34.56 520 VAL A CA 1
ATOM 721 C C . VAL A 1 91 ? 15.785 -3.344 32.022 1.00 32.21 520 VAL A C 1
ATOM 722 O O . VAL A 1 91 ? 16.847 -3.865 32.356 1.00 29.91 520 VAL A O 1
ATOM 726 N N . LEU A 1 92 ? 15.724 -2.280 31.232 1.00 29.01 521 LEU A N 1
ATOM 727 C CA . LEU A 1 92 ? 16.943 -1.655 30.754 1.00 28.69 521 LEU A CA 1
ATOM 728 C C . LEU A 1 92 ? 17.337 -0.574 31.745 1.00 25.96 521 LEU A C 1
ATOM 729 O O . LEU A 1 92 ? 16.495 0.195 32.206 1.00 24.96 521 LEU A O 1
ATOM 734 N N . SER A 1 93 ? 18.616 -0.540 32.094 1.00 23.32 522 SER A N 1
ATOM 735 C CA . SER A 1 93 ? 19.119 0.465 33.018 1.00 21.38 522 SER A CA 1
ATOM 736 C C . SER A 1 93 ? 20.385 1.045 32.402 1.00 21.07 522 SER A C 1
ATOM 737 O O . SER A 1 93 ? 20.340 2.110 31.781 1.00 18.84 522 SER A O 1
ATOM 740 N N . TYR A 1 94 ? 21.502 0.335 32.541 1.00 19.88 523 TYR A N 1
ATOM 741 C CA . TYR A 1 94 ? 22.763 0.804 31.979 1.00 20.83 523 TYR A CA 1
ATOM 742 C C . TYR A 1 94 ? 23.531 -0.309 31.286 1.00 22.35 523 TYR A C 1
ATOM 743 O O . TYR A 1 94 ? 23.262 -1.491 31.481 1.00 22.93 523 TYR A O 1
ATOM 752 N N . GLU A 1 95 ? 24.516 0.097 30.501 1.00 22.86 524 GLU A N 1
ATOM 753 C CA . GLU A 1 95 ? 25.373 -0.823 29.768 1.00 26.30 524 GLU A CA 1
ATOM 754 C C . GLU A 1 95 ? 26.806 -0.349 29.988 1.00 23.56 524 GLU A C 1
ATOM 755 O O . GLU A 1 95 ? 27.101 0.825 29.789 1.00 23.46 524 GLU A O 1
ATOM 761 N N . THR A 1 96 ? 27.697 -1.236 30.421 1.00 22.44 525 THR A N 1
ATOM 762 C CA . THR A 1 96 ? 29.076 -0.809 30.618 1.00 21.20 525 THR A CA 1
ATOM 763 C C . THR A 1 96 ? 29.684 -0.550 29.245 1.00 21.28 525 THR A C 1
ATOM 764 O O . THR A 1 96 ? 29.389 -1.259 28.284 1.00 22.83 525 THR A O 1
ATOM 768 N N . VAL A 1 97 ? 30.522 0.474 29.156 1.00 20.90 526 VAL A N 1
ATOM 769 C CA . VAL A 1 97 ? 31.157 0.815 27.892 1.00 21.57 526 VAL A CA 1
ATOM 770 C C . VAL A 1 97 ? 32.615 1.198 28.085 1.00 24.16 526 VAL A C 1
ATOM 771 O O . VAL A 1 97 ? 33.062 1.493 29.196 1.00 23.40 526 VAL A O 1
ATOM 775 N N . THR A 1 98 ? 33.357 1.185 26.987 1.00 24.79 527 THR A N 1
ATOM 776 C CA . THR A 1 98 ? 34.762 1.542 27.029 1.00 27.17 527 THR A CA 1
ATOM 777 C C . THR A 1 98 ? 35.077 2.305 25.751 1.00 29.31 527 THR A C 1
ATOM 778 O O . THR A 1 98 ? 34.446 2.090 24.711 1.00 27.06 527 THR A O 1
ATOM 782 N N . GLN A 1 99 ? 36.039 3.212 25.841 1.00 29.60 528 GLN A N 1
ATOM 783 C CA . GLN A 1 99 ? 36.421 4.028 24.701 1.00 33.12 528 GLN A CA 1
ATOM 784 C C . GLN A 1 99 ? 37.483 3.312 23.886 1.00 34.57 528 GLN A C 1
ATOM 785 O O . GLN A 1 99 ? 38.390 2.694 24.443 1.00 33.24 528 GLN A O 1
ATOM 791 N N . MET A 1 100 ? 37.359 3.379 22.565 1.00 34.51 529 MET A N 1
ATOM 792 C CA . MET A 1 100 ? 38.333 2.746 21.691 1.00 36.39 529 MET A CA 1
ATOM 793 C C . MET A 1 100 ? 38.502 3.603 20.448 1.00 37.13 529 MET A C 1
ATOM 794 O O . MET A 1 100 ? 37.605 4.364 20.077 1.00 36.05 529 MET A O 1
ATOM 799 N N . GLU A 1 101 ? 39.659 3.486 19.810 1.00 37.23 530 GLU A N 1
ATOM 800 C CA . GLU A 1 101 ? 39.924 4.255 18.608 1.00 37.75 530 GLU A CA 1
ATOM 801 C C . GLU A 1 101 ? 39.589 3.407 17.390 1.00 36.92 530 GLU A C 1
ATOM 802 O O . GLU A 1 101 ? 39.908 2.218 17.338 1.00 36.40 530 GLU A O 1
ATOM 808 N N . VAL A 1 102 ? 38.923 4.019 16.419 1.00 35.93 531 VAL A N 1
ATOM 809 C CA . VAL A 1 102 ? 38.559 3.320 15.198 1.00 34.77 531 VAL A CA 1
ATOM 810 C C . VAL A 1 102 ? 39.221 4.020 14.022 1.00 34.49 531 VAL A C 1
ATOM 811 O O . VAL A 1 102 ? 39.431 5.233 14.055 1.00 33.03 531 VAL A O 1
ATOM 815 N N . HIS A 1 103 ? 39.554 3.250 12.991 1.00 34.08 532 HIS A N 1
ATOM 816 C CA . HIS A 1 103 ? 40.196 3.802 11.803 1.00 36.25 532 HIS A CA 1
ATOM 817 C C . HIS A 1 103 ? 39.308 3.663 10.568 1.00 34.72 532 HIS A C 1
ATOM 818 O O . HIS A 1 103 ? 39.769 3.840 9.441 1.00 37.07 532 HIS A O 1
ATOM 825 N N . TYR A 1 104 ? 38.035 3.343 10.785 1.00 31.24 533 TYR A N 1
ATOM 826 C CA . TYR A 1 104 ? 37.077 3.191 9.692 1.00 27.09 533 TYR A CA 1
ATOM 827 C C . TYR A 1 104 ? 35.890 4.112 9.937 1.00 25.48 533 TYR A C 1
ATOM 828 O O . TYR A 1 104 ? 35.667 4.562 11.064 1.00 26.14 533 TYR A O 1
ATOM 837 N N . ALA A 1 105 ? 35.137 4.405 8.882 1.00 23.12 534 ALA A N 1
ATOM 838 C CA . ALA A 1 105 ? 33.958 5.256 9.022 1.00 23.48 534 ALA A CA 1
ATOM 839 C C . ALA A 1 105 ? 32.846 4.331 9.485 1.00 22.41 534 ALA A C 1
ATOM 840 O O . ALA A 1 105 ? 32.610 3.289 8.875 1.00 22.99 534 ALA A O 1
ATOM 842 N N . ARG A 1 106 ? 32.159 4.711 10.558 1.00 22.05 535 ARG A N 1
ATOM 843 C CA . ARG A 1 106 ? 31.091 3.881 11.099 1.00 19.84 535 ARG A CA 1
ATOM 844 C C . ARG A 1 106 ? 29.876 3.798 10.193 1.00 20.40 535 ARG A C 1
ATOM 845 O O . ARG A 1 106 ? 29.410 4.811 9.672 1.00 20.81 535 ARG A O 1
ATOM 853 N N . PRO A 1 107 ? 29.360 2.579 9.970 1.00 19.82 536 PRO A N 1
ATOM 854 C CA . PRO A 1 107 ? 28.176 2.475 9.117 1.00 20.05 536 PRO A CA 1
ATOM 855 C C . PRO A 1 107 ? 27.032 3.161 9.848 1.00 21.16 536 PRO A C 1
ATOM 856 O O . PRO A 1 107 ? 27.079 3.330 11.075 1.00 21.32 536 PRO A O 1
ATOM 860 N N . ILE A 1 108 ? 26.008 3.545 9.101 1.00 19.79 537 ILE A N 1
ATOM 861 C CA . ILE A 1 108 ? 24.871 4.255 9.663 1.00 19.34 537 ILE A CA 1
ATOM 862 C C . ILE A 1 108 ? 23.572 3.487 9.472 1.00 18.41 537 ILE A C 1
ATOM 863 O O . ILE A 1 108 ? 23.324 2.948 8.394 1.00 18.61 537 ILE A O 1
ATOM 868 N N . ILE A 1 109 ? 22.765 3.423 10.525 1.00 16.79 538 ILE A N 1
ATOM 869 C CA . ILE A 1 109 ? 21.462 2.769 10.455 1.00 17.32 538 ILE A CA 1
ATOM 870 C C . ILE A 1 109 ? 20.414 3.705 11.056 1.00 19.48 538 ILE A C 1
ATOM 871 O O . ILE A 1 109 ? 20.307 3.832 12.283 1.00 20.86 538 ILE A O 1
ATOM 876 N N . ILE A 1 110 ? 19.658 4.377 10.195 1.00 19.04 539 ILE A N 1
ATOM 877 C CA . ILE A 1 110 ? 18.608 5.274 10.669 1.00 18.66 539 ILE A CA 1
ATOM 878 C C . ILE A 1 110 ? 17.313 4.463 10.715 1.00 19.18 539 ILE A C 1
ATOM 879 O O . ILE A 1 110 ? 17.008 3.713 9.785 1.00 20.07 539 ILE A O 1
ATOM 884 N N . LEU A 1 111 ? 16.570 4.606 11.809 1.00 19.29 540 LEU A N 1
ATOM 885 C CA . LEU A 1 111 ? 15.328 3.865 12.013 1.00 22.09 540 LEU A CA 1
ATOM 886 C C . LEU A 1 111 ? 14.165 4.777 12.401 1.00 21.47 540 LEU A C 1
ATOM 887 O O . LEU A 1 111 ? 14.373 5.871 12.912 1.00 20.77 540 LEU A O 1
ATOM 892 N N . GLY A 1 112 ? 12.941 4.311 12.169 1.00 20.40 541 GLY A N 1
ATOM 893 C CA . GLY A 1 112 ? 11.778 5.103 12.528 1.00 21.49 541 GLY A CA 1
ATOM 894 C C . GLY A 1 112 ? 11.215 5.866 11.344 1.00 21.96 541 GLY A C 1
ATOM 895 O O . GLY A 1 112 ? 11.786 5.820 10.250 1.00 20.37 541 GLY A O 1
ATOM 896 N N . PRO A 1 113 ? 10.100 6.592 11.531 1.00 21.33 542 PRO A N 1
ATOM 897 C CA . PRO A 1 113 ? 9.475 7.361 10.451 1.00 21.17 542 PRO A CA 1
ATOM 898 C C . PRO A 1 113 ? 10.417 8.401 9.845 1.00 21.37 542 PRO A C 1
ATOM 899 O O . PRO A 1 113 ? 11.165 9.060 10.572 1.00 21.46 542 PRO A O 1
ATOM 903 N N . THR A 1 114 ? 10.351 8.512 8.517 1.00 21.20 543 THR A N 1
ATOM 904 C CA . THR A 1 114 ? 11.139 9.421 7.674 1.00 22.77 543 THR A CA 1
ATOM 905 C C . THR A 1 114 ? 12.591 8.989 7.490 1.00 22.56 543 THR A C 1
ATOM 906 O O . THR A 1 114 ? 13.398 9.733 6.935 1.00 19.74 543 THR A O 1
ATOM 910 N N . LYS A 1 115 ? 12.921 7.774 7.923 1.00 20.83 544 LYS A N 1
ATOM 911 C CA . LYS A 1 115 ? 14.292 7.300 7.781 1.00 21.01 544 LYS A CA 1
ATOM 912 C C . LYS A 1 115 ? 14.745 7.274 6.320 1.00 19.59 544 LYS A C 1
ATOM 913 O O . LYS A 1 115 ? 15.918 7.505 6.041 1.00 19.61 544 LYS A O 1
ATOM 919 N N . ASP A 1 116 ? 13.830 6.982 5.394 1.00 20.51 545 ASP A N 1
ATOM 920 C CA . ASP A 1 116 ? 14.176 6.934 3.972 1.00 23.11 545 ASP A CA 1
ATOM 921 C C . ASP A 1 116 ? 14.566 8.313 3.448 1.00 22.59 545 ASP A C 1
ATOM 922 O O . ASP A 1 116 ? 15.502 8.449 2.661 1.00 21.73 545 ASP A O 1
ATOM 927 N N . ARG A 1 117 ? 13.834 9.334 3.875 1.00 22.48 546 ARG A N 1
ATOM 928 C CA . ARG A 1 117 ? 14.140 10.691 3.442 1.00 20.72 546 ARG A CA 1
ATOM 929 C C . ARG A 1 117 ? 15.487 11.111 4.018 1.00 20.00 546 ARG A C 1
ATOM 930 O O . ARG A 1 117 ? 16.307 11.728 3.328 1.00 19.39 546 ARG A O 1
ATOM 938 N N . ALA A 1 118 ? 15.720 10.778 5.285 1.00 18.39 547 ALA A N 1
ATOM 939 C CA . ALA A 1 118 ? 16.986 11.129 5.917 1.00 19.16 547 ALA A CA 1
ATOM 940 C C . ALA A 1 118 ? 18.129 10.445 5.164 1.00 19.00 547 ALA A C 1
ATOM 941 O O . ALA A 1 118 ? 19.151 11.066 4.869 1.00 18.86 547 ALA A O 1
ATOM 943 N N . ASN A 1 119 ? 17.952 9.166 4.845 1.00 18.39 548 ASN A N 1
ATOM 944 C CA . ASN A 1 119 ? 18.975 8.427 4.108 1.00 19.73 548 ASN A CA 1
ATOM 945 C C . ASN A 1 119 ? 19.251 9.079 2.753 1.00 19.90 548 ASN A C 1
ATOM 946 O O . ASN A 1 119 ? 20.403 9.332 2.401 1.00 19.38 548 ASN A O 1
ATOM 951 N N . ASP A 1 120 ? 18.195 9.343 1.988 1.00 20.04 549 ASP A N 1
ATOM 952 C CA . ASP A 1 120 ? 18.361 9.957 0.673 1.00 21.39 549 ASP A CA 1
ATOM 953 C C . ASP A 1 120 ? 19.032 11.321 0.739 1.00 20.79 549 ASP A C 1
ATOM 954 O O . ASP A 1 120 ? 19.897 11.636 -0.082 1.00 20.97 549 ASP A O 1
ATOM 959 N N . ASP A 1 121 ? 18.627 12.132 1.711 1.00 20.78 550 ASP A N 1
ATOM 960 C CA . ASP A 1 121 ? 19.178 13.477 1.837 1.00 22.38 550 ASP A CA 1
ATOM 961 C C . ASP A 1 121 ? 20.647 13.484 2.235 1.00 22.74 550 ASP A C 1
ATOM 962 O O . ASP A 1 121 ? 21.421 14.309 1.738 1.00 23.98 550 ASP A O 1
ATOM 967 N N . LEU A 1 122 ? 21.048 12.570 3.118 1.00 22.05 551 LEU A N 1
ATOM 968 C CA . LEU A 1 122 ? 22.453 12.500 3.514 1.00 21.03 551 LEU A CA 1
ATOM 969 C C . LEU A 1 122 ? 23.291 12.060 2.315 1.00 21.22 551 LEU A C 1
ATOM 970 O O . LEU A 1 122 ? 24.357 12.615 2.060 1.00 23.09 551 LEU A O 1
ATOM 975 N N . LEU A 1 123 ? 22.805 11.057 1.589 1.00 22.04 552 LEU A N 1
ATOM 976 C CA . LEU A 1 123 ? 23.512 10.529 0.419 1.00 22.13 552 LEU A CA 1
ATOM 977 C C . LEU A 1 123 ? 23.639 11.572 -0.682 1.00 25.75 552 LEU A C 1
ATOM 978 O O . LEU A 1 123 ? 24.650 11.637 -1.382 1.00 26.03 552 LEU A O 1
ATOM 983 N N . SER A 1 124 ? 22.604 12.384 -0.830 1.00 26.67 553 SER A N 1
ATOM 984 C CA . SER A 1 124 ? 22.587 13.415 -1.856 1.00 30.39 553 SER A CA 1
ATOM 985 C C . SER A 1 124 ? 23.351 14.669 -1.457 1.00 29.05 553 SER A C 1
ATOM 986 O O . SER A 1 124 ? 24.035 15.272 -2.284 1.00 32.20 553 SER A O 1
ATOM 989 N N . GLU A 1 125 ? 23.246 15.051 -0.191 1.00 29.18 554 GLU A N 1
ATOM 990 C CA . GLU A 1 125 ? 23.897 16.258 0.305 1.00 29.89 554 GLU A CA 1
ATOM 991 C C . GLU A 1 125 ? 25.398 16.152 0.559 1.00 28.01 554 GLU A C 1
ATOM 992 O O . GLU A 1 125 ? 26.122 17.127 0.367 1.00 26.85 554 GLU A O 1
ATOM 998 N N . PHE A 1 126 ? 25.862 14.981 0.987 1.00 24.19 555 PHE A N 1
ATOM 999 C CA . PHE A 1 126 ? 27.283 14.776 1.278 1.00 24.62 555 PHE A CA 1
ATOM 1000 C C . PHE A 1 126 ? 27.816 13.514 0.588 1.00 23.55 555 PHE A C 1
ATOM 1001 O O . PHE A 1 126 ? 28.185 12.543 1.247 1.00 23.61 555 PHE A O 1
ATOM 1009 N N . PRO A 1 127 ? 27.895 13.529 -0.749 1.00 23.99 556 PRO A N 1
ATOM 1010 C CA . PRO A 1 127 ? 28.379 12.374 -1.514 1.00 25.55 556 PRO A CA 1
ATOM 1011 C C . PRO A 1 127 ? 29.785 11.866 -1.190 1.00 26.36 556 PRO A C 1
ATOM 1012 O O . PRO A 1 127 ? 30.091 10.703 -1.442 1.00 29.18 556 PRO A O 1
ATOM 1016 N N . ASP A 1 128 ? 30.643 12.717 -0.640 1.00 27.88 557 ASP A N 1
ATOM 1017 C CA . ASP A 1 128 ? 31.989 12.260 -0.300 1.00 27.81 557 ASP A CA 1
ATOM 1018 C C . ASP A 1 128 ? 32.053 11.720 1.129 1.00 28.61 557 ASP A C 1
ATOM 1019 O O . ASP A 1 128 ? 33.084 11.199 1.553 1.00 27.78 557 ASP A O 1
ATOM 1024 N N . LYS A 1 129 ? 30.951 11.830 1.868 1.00 26.02 558 LYS A N 1
ATOM 1025 C CA . LYS A 1 129 ? 30.929 11.342 3.246 1.00 24.47 558 LYS A CA 1
ATOM 1026 C C . LYS A 1 129 ? 30.074 10.095 3.430 1.00 23.62 558 LYS A C 1
ATOM 1027 O O . LYS A 1 129 ? 30.357 9.264 4.297 1.00 23.76 558 LYS A O 1
ATOM 1033 N N . PHE A 1 130 ? 29.031 9.977 2.615 1.00 21.24 559 PHE A N 1
ATOM 1034 C CA . PHE A 1 130 ? 28.101 8.856 2.695 1.00 20.87 559 PHE A CA 1
ATOM 1035 C C . PHE A 1 130 ? 27.942 8.111 1.381 1.00 20.61 559 PHE A C 1
ATOM 1036 O O . PHE A 1 130 ? 28.018 8.698 0.296 1.00 20.91 559 PHE A O 1
ATOM 1044 N N . GLY A 1 131 ? 27.693 6.811 1.497 1.00 20.80 560 GLY A N 1
ATOM 1045 C CA . GLY A 1 131 ? 27.503 5.975 0.331 1.00 21.65 560 GLY A CA 1
ATOM 1046 C C . GLY A 1 131 ? 26.742 4.723 0.726 1.00 23.13 560 GLY A C 1
ATOM 1047 O O . GLY A 1 131 ? 26.514 4.476 1.910 1.00 20.87 560 GLY A O 1
ATOM 1048 N N . SER A 1 132 ? 26.347 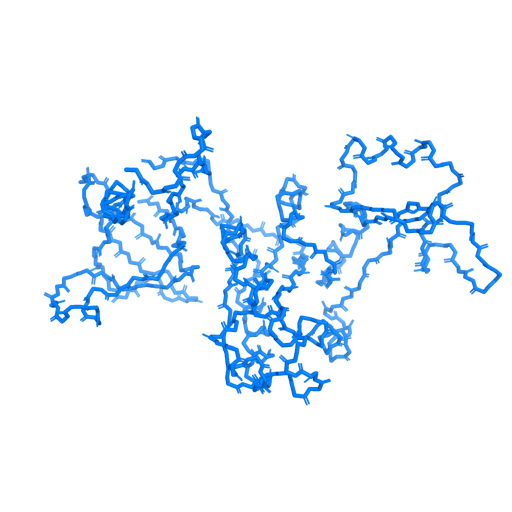3.933 -0.264 1.00 24.13 561 SER A N 1
ATOM 1049 C CA . SER A 1 132 ? 25.621 2.693 -0.014 1.00 24.48 561 SER A CA 1
ATOM 1050 C C . SER A 1 132 ? 26.551 1.546 -0.400 1.00 25.27 561 SER A C 1
ATOM 1051 O O . SER A 1 132 ? 27.526 1.753 -1.126 1.00 27.52 561 SER A O 1
ATOM 1054 N N . CYS A 1 133 ? 26.267 0.340 0.074 1.00 24.14 562 CYS A N 1
ATOM 1055 C CA . CYS A 1 133 ? 27.111 -0.788 -0.291 1.00 26.66 562 CYS A CA 1
ATOM 1056 C C . CYS A 1 133 ? 26.409 -1.605 -1.374 1.00 26.30 562 CYS A C 1
ATOM 1057 O O . CYS A 1 133 ? 25.214 -1.429 -1.616 1.00 25.16 562 CYS A O 1
ATOM 1060 N N . VAL A 1 134 ? 27.151 -2.489 -2.035 1.00 23.80 563 VAL A N 1
ATOM 1061 C CA . VAL A 1 134 ? 26.573 -3.306 -3.097 1.00 23.95 563 VAL A CA 1
ATOM 1062 C C . VAL A 1 134 ? 26.006 -4.587 -2.500 1.00 23.97 563 VAL A C 1
ATOM 1063 O O . VAL A 1 134 ? 26.722 -5.357 -1.870 1.00 21.60 563 VAL A O 1
ATOM 1067 N N . PRO A 1 135 ? 24.701 -4.823 -2.687 1.00 22.08 564 PRO A N 1
ATOM 1068 C CA . PRO A 1 135 ? 24.035 -6.015 -2.160 1.00 24.06 564 PRO A CA 1
ATOM 1069 C C . PRO A 1 135 ? 24.227 -7.230 -3.058 1.00 25.04 564 PRO A C 1
ATOM 1070 O O . PRO A 1 135 ? 24.579 -7.095 -4.235 1.00 25.75 564 PRO A O 1
ATOM 1074 N N . HIS A 1 136 ? 23.996 -8.412 -2.494 1.00 24.59 565 HIS A N 1
ATOM 1075 C CA . HIS A 1 136 ? 24.108 -9.662 -3.242 1.00 25.02 565 HIS A CA 1
ATOM 1076 C C . HIS A 1 136 ? 22.702 -10.141 -3.572 1.00 25.68 565 HIS A C 1
ATOM 1077 O O . HIS A 1 136 ? 21.755 -9.854 -2.840 1.00 25.03 565 HIS A O 1
ATOM 1084 N N . THR A 1 137 ? 22.564 -10.864 -4.678 1.00 25.45 566 THR A N 1
ATOM 1085 C CA . THR A 1 137 ? 21.276 -11.437 -5.045 1.00 26.01 566 THR A CA 1
ATOM 1086 C C . THR A 1 137 ? 21.517 -12.694 -5.870 1.00 26.51 566 THR A C 1
ATOM 1087 O O . THR A 1 137 ? 22.567 -12.833 -6.503 1.00 25.69 566 THR A O 1
ATOM 1091 N N . THR A 1 138 ? 20.559 -13.617 -5.834 1.00 27.74 567 THR A N 1
ATOM 1092 C CA . THR A 1 138 ? 20.662 -14.848 -6.611 1.00 28.75 567 THR A CA 1
ATOM 1093 C C . THR A 1 138 ? 19.837 -14.668 -7.878 1.00 29.89 567 THR A C 1
ATOM 1094 O O . THR A 1 138 ? 19.801 -15.546 -8.740 1.00 31.71 567 THR A O 1
ATOM 1098 N N . ARG A 1 139 ? 19.160 -13.527 -7.979 1.00 30.50 568 ARG A N 1
ATOM 1099 C CA . ARG A 1 139 ? 18.360 -13.230 -9.157 1.00 31.64 568 ARG A CA 1
ATOM 1100 C C . ARG A 1 139 ? 19.310 -13.123 -10.346 1.00 32.47 568 ARG A C 1
ATOM 1101 O O . ARG A 1 139 ? 20.412 -12.590 -10.219 1.00 31.15 568 ARG A O 1
ATOM 1109 N N . PRO A 1 140 ? 18.904 -13.643 -11.515 1.00 33.16 569 PRO A N 1
ATOM 1110 C CA . PRO A 1 140 ? 19.798 -13.553 -12.672 1.00 33.70 569 PRO A CA 1
ATOM 1111 C C . PRO A 1 140 ? 20.003 -12.107 -13.115 1.00 31.35 569 PRO A C 1
ATOM 1112 O O . PRO A 1 140 ? 19.081 -11.297 -13.065 1.00 31.45 569 PRO A O 1
ATOM 1116 N N . LYS A 1 141 ? 21.222 -11.793 -13.535 1.00 32.29 570 LYS A N 1
ATOM 1117 C CA . LYS A 1 141 ? 21.554 -10.445 -13.978 1.00 31.55 570 LYS A CA 1
ATOM 1118 C C . LYS A 1 141 ? 20.759 -10.066 -15.218 1.00 32.04 570 LYS A C 1
ATOM 1119 O O . LYS A 1 141 ? 20.661 -10.846 -16.162 1.00 30.01 570 LYS A O 1
ATOM 1125 N N . ARG A 1 142 ? 20.182 -8.871 -15.212 1.00 31.65 571 ARG A N 1
ATOM 1126 C CA . ARG A 1 142 ? 19.428 -8.411 -16.365 1.00 33.18 571 ARG A CA 1
ATOM 1127 C C . ARG A 1 142 ? 20.394 -7.737 -17.335 1.00 32.95 571 ARG A C 1
ATOM 1128 O O . ARG A 1 142 ? 21.517 -7.384 -16.972 1.00 30.95 571 ARG A O 1
ATOM 1136 N N . GLU A 1 143 ? 19.943 -7.585 -18.571 1.00 32.35 572 GLU A N 1
ATOM 1137 C CA . GLU A 1 143 ? 20.715 -6.991 -19.652 1.00 34.60 572 GLU A CA 1
ATOM 1138 C C . GLU A 1 143 ? 21.350 -5.630 -19.350 1.00 32.08 572 GLU A C 1
ATOM 1139 O O . GLU A 1 143 ? 22.493 -5.375 -19.729 1.00 31.34 572 GLU A O 1
ATOM 1145 N N . TYR A 1 144 ? 20.606 -4.767 -18.670 1.00 32.18 573 TYR A N 1
ATOM 1146 C CA . TYR A 1 144 ? 21.080 -3.423 -18.346 1.00 31.18 573 TYR A CA 1
ATOM 1147 C C . TYR A 1 144 ? 21.866 -3.316 -17.043 1.00 30.64 573 TYR A C 1
ATOM 1148 O O . TYR A 1 144 ? 22.440 -2.267 -16.747 1.00 31.22 573 TYR A O 1
ATOM 1157 N N . GLU A 1 145 ? 21.905 -4.396 -16.269 1.00 28.95 574 GLU A N 1
ATOM 1158 C CA . GLU A 1 145 ? 22.612 -4.379 -14.990 1.00 27.58 574 GLU A CA 1
ATOM 1159 C C . GLU A 1 145 ? 24.096 -4.729 -15.089 1.00 26.48 574 GLU A C 1
ATOM 1160 O O . GLU A 1 145 ? 24.529 -5.417 -16.014 1.00 26.40 574 GLU A O 1
ATOM 1166 N N . ILE A 1 146 ? 24.866 -4.251 -14.118 1.00 23.41 575 ILE A N 1
ATOM 1167 C CA . ILE A 1 146 ? 26.302 -4.504 -14.074 1.00 23.82 575 ILE A CA 1
ATOM 1168 C C . ILE A 1 146 ? 26.704 -5.248 -12.802 1.00 25.91 575 ILE A C 1
ATOM 1169 O O . ILE A 1 146 ? 26.471 -4.772 -11.692 1.00 25.53 575 ILE A O 1
ATOM 1174 N N . ASP A 1 147 ? 27.315 -6.416 -12.972 1.00 27.81 576 ASP A N 1
ATOM 1175 C CA . ASP A 1 147 ? 27.749 -7.228 -11.841 1.00 30.60 576 ASP A CA 1
ATOM 1176 C C . ASP A 1 147 ? 28.826 -6.481 -11.055 1.00 30.60 576 ASP A C 1
ATOM 1177 O O . ASP A 1 147 ? 29.830 -6.053 -11.618 1.00 30.66 576 ASP A O 1
ATOM 1182 N N . GLY A 1 148 ? 28.612 -6.320 -9.754 1.00 30.20 577 GLY A N 1
ATOM 1183 C CA . GLY A 1 148 ? 29.584 -5.614 -8.938 1.00 28.79 577 GLY A CA 1
ATOM 1184 C C . GLY A 1 148 ? 29.216 -4.157 -8.718 1.00 28.63 577 GLY A C 1
ATOM 1185 O O . GLY A 1 148 ? 29.890 -3.453 -7.968 1.00 29.14 577 GLY A O 1
ATOM 1186 N N . ARG A 1 149 ? 28.150 -3.702 -9.374 1.00 27.11 578 ARG A N 1
ATOM 1187 C CA . ARG A 1 149 ? 27.685 -2.326 -9.233 1.00 27.93 578 ARG A CA 1
ATOM 1188 C C . ARG A 1 149 ? 26.234 -2.319 -8.753 1.00 27.84 578 ARG A C 1
ATOM 1189 O O . ARG A 1 149 ? 25.934 -1.846 -7.657 1.00 27.18 578 ARG A O 1
ATOM 1197 N N . ASP A 1 150 ? 25.334 -2.839 -9.581 1.00 25.63 579 ASP A N 1
ATOM 1198 C CA . ASP A 1 150 ? 23.920 -2.907 -9.222 1.00 25.28 579 ASP A CA 1
ATOM 1199 C C . ASP A 1 150 ? 23.764 -3.939 -8.104 1.00 25.24 579 ASP A C 1
ATOM 1200 O O . ASP A 1 150 ? 23.115 -3.687 -7.086 1.00 23.86 579 ASP A O 1
ATOM 1205 N N . TYR A 1 151 ? 24.380 -5.099 -8.306 1.00 22.95 580 TYR A N 1
ATOM 1206 C CA . TYR A 1 151 ? 24.379 -6.185 -7.330 1.00 24.57 580 TYR A CA 1
ATOM 1207 C C . TYR A 1 151 ? 25.583 -7.056 -7.603 1.00 25.45 580 TYR A C 1
ATOM 1208 O O . TYR A 1 151 ? 26.204 -6.965 -8.665 1.00 26.89 580 TYR A O 1
ATOM 1217 N N . HIS A 1 152 ? 25.903 -7.897 -6.627 1.00 25.71 581 HIS A N 1
ATOM 1218 C CA . HIS A 1 152 ? 26.947 -8.893 -6.779 1.00 27.04 581 HIS A CA 1
ATOM 1219 C C . HIS A 1 152 ? 26.048 -10.083 -7.065 1.00 28.60 581 HIS A C 1
ATOM 1220 O O . HIS A 1 152 ? 25.395 -10.609 -6.160 1.00 28.18 581 HIS A O 1
ATOM 1227 N N . PHE A 1 153 ? 25.978 -10.480 -8.330 1.00 28.48 582 PHE A N 1
ATOM 1228 C CA . PHE A 1 153 ? 25.113 -11.582 -8.714 1.00 29.90 582 PHE A CA 1
ATOM 1229 C C . PHE A 1 153 ? 25.745 -12.926 -8.395 1.00 32.15 582 PHE A C 1
ATOM 1230 O O . PHE A 1 153 ? 26.837 -13.240 -8.860 1.00 33.70 582 PHE A O 1
ATOM 1238 N N . VAL A 1 154 ? 25.044 -13.707 -7.580 1.00 34.93 583 VAL A N 1
ATOM 1239 C CA . VAL A 1 154 ? 25.505 -15.024 -7.160 1.00 36.21 583 VAL A CA 1
ATOM 1240 C C . VAL A 1 154 ? 24.859 -16.075 -8.056 1.00 37.68 583 VAL A C 1
ATOM 1241 O O . VAL A 1 154 ? 23.637 -16.162 -8.137 1.00 35.72 583 VAL A O 1
ATOM 1245 N N . SER A 1 155 ? 25.683 -16.866 -8.733 1.00 40.79 584 SER A N 1
ATOM 1246 C CA . SER A 1 155 ? 25.168 -17.892 -9.632 1.00 44.65 584 SER A CA 1
ATOM 1247 C C . SER A 1 155 ? 24.504 -19.036 -8.872 1.00 45.51 584 SER A C 1
ATOM 1248 O O . SER A 1 155 ? 23.461 -19.544 -9.284 1.00 46.77 584 SER A O 1
ATOM 1251 N N . SER A 1 156 ? 25.104 -19.428 -7.754 1.00 46.28 585 SER A N 1
ATOM 1252 C CA . SER A 1 156 ? 24.570 -20.520 -6.951 1.00 46.90 585 SER A CA 1
ATOM 1253 C C . SER A 1 156 ? 23.772 -20.069 -5.737 1.00 46.45 585 SER A C 1
ATOM 1254 O O . SER A 1 156 ? 24.316 -19.471 -4.809 1.00 45.51 585 SER A O 1
ATOM 1257 N N . ARG A 1 157 ? 22.478 -20.362 -5.747 1.00 46.10 586 ARG A N 1
ATOM 1258 C CA . ARG A 1 157 ? 21.621 -20.006 -4.630 1.00 46.73 586 ARG A CA 1
ATOM 1259 C C . ARG A 1 157 ? 22.036 -20.831 -3.419 1.00 46.86 586 ARG A C 1
ATOM 1260 O O . ARG A 1 157 ? 21.938 -20.379 -2.276 1.00 45.63 586 ARG A O 1
ATOM 1268 N N . GLU A 1 158 ? 22.499 -22.046 -3.688 1.00 45.92 587 GLU A N 1
ATOM 1269 C CA . GLU A 1 158 ? 22.943 -22.948 -2.640 1.00 47.57 587 GLU A CA 1
ATOM 1270 C C . GLU A 1 158 ? 24.074 -22.308 -1.844 1.00 46.15 587 GLU A C 1
ATOM 1271 O O . GLU A 1 158 ? 24.081 -22.354 -0.615 1.00 46.11 587 GLU A O 1
ATOM 1277 N N . LYS A 1 159 ? 25.026 -21.704 -2.548 1.00 44.57 588 LYS A N 1
ATOM 1278 C CA . LYS A 1 159 ? 26.155 -21.066 -1.885 1.00 44.08 588 LYS A CA 1
ATOM 1279 C C . LYS A 1 159 ? 25.726 -19.889 -1.013 1.00 41.65 588 LYS A C 1
ATOM 1280 O O . LYS A 1 159 ? 26.220 -19.724 0.104 1.00 41.66 588 LYS A O 1
ATOM 1286 N N . MET A 1 160 ? 24.812 -19.066 -1.514 1.00 39.38 589 MET A N 1
ATOM 1287 C CA . MET A 1 160 ? 24.372 -17.921 -0.727 1.00 38.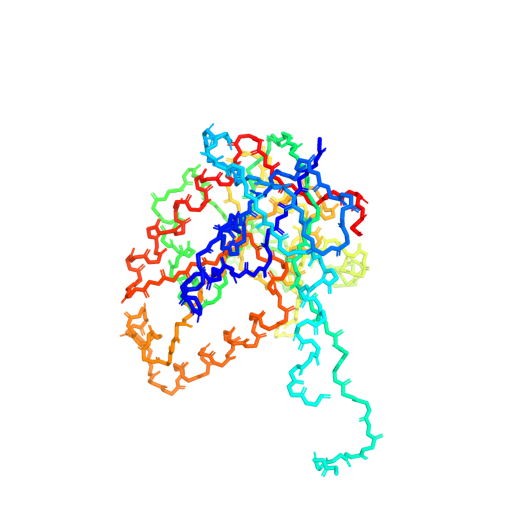95 589 MET A CA 1
ATOM 1288 C C . MET A 1 160 ? 23.627 -18.369 0.522 1.00 37.29 589 MET A C 1
ATOM 1289 O O . MET A 1 160 ? 23.768 -17.770 1.584 1.00 34.65 589 MET A O 1
ATOM 1294 N N . GLU A 1 161 ? 22.833 -19.426 0.394 1.00 39.31 590 GLU A N 1
ATOM 1295 C CA . GLU A 1 161 ? 22.100 -19.942 1.542 1.00 41.34 590 GLU A CA 1
ATOM 1296 C C . GLU A 1 161 ? 23.104 -20.406 2.593 1.00 41.28 590 GLU A C 1
ATOM 1297 O O . GLU A 1 161 ? 22.883 -20.242 3.793 1.00 41.21 590 GLU A O 1
ATOM 1303 N N . LYS A 1 162 ? 24.215 -20.975 2.131 1.00 41.25 591 LYS A N 1
ATOM 1304 C CA . LYS A 1 162 ? 25.260 -21.453 3.027 1.00 42.21 591 LYS A CA 1
ATOM 1305 C C . LYS A 1 162 ? 25.972 -20.267 3.673 1.00 40.57 591 LYS A C 1
ATOM 1306 O O . LYS A 1 162 ? 26.291 -20.294 4.861 1.00 38.94 591 LYS A O 1
ATOM 1312 N N . ASP A 1 163 ? 26.221 -19.230 2.881 1.00 39.34 592 ASP A N 1
ATOM 1313 C CA . ASP A 1 163 ? 26.888 -18.035 3.384 1.00 39.38 592 ASP A CA 1
ATOM 1314 C C . ASP A 1 163 ? 26.008 -17.341 4.420 1.00 38.21 592 ASP A C 1
ATOM 1315 O O . ASP A 1 163 ? 26.506 -16.786 5.400 1.00 38.71 592 ASP A O 1
ATOM 1320 N N . ILE A 1 164 ? 24.699 -17.375 4.196 1.00 37.12 593 ILE A N 1
ATOM 1321 C CA . ILE A 1 164 ? 23.754 -16.766 5.121 1.00 37.39 593 ILE A CA 1
ATOM 1322 C C . ILE A 1 164 ? 23.809 -17.528 6.445 1.00 38.72 593 ILE A C 1
ATOM 1323 O O . ILE A 1 164 ? 23.926 -16.926 7.514 1.00 36.45 593 ILE A O 1
ATOM 1328 N N . GLN A 1 165 ? 23.733 -18.856 6.365 1.00 39.15 594 GLN A N 1
ATOM 1329 C CA . GLN A 1 165 ? 23.781 -19.700 7.557 1.00 40.82 594 GLN A CA 1
ATOM 1330 C C . GLN A 1 165 ? 25.107 -19.505 8.290 1.00 39.84 594 GLN A C 1
ATOM 1331 O O . GLN A 1 165 ? 25.190 -19.678 9.507 1.00 39.32 594 GLN A O 1
ATOM 1337 N N . ALA A 1 166 ? 26.144 -19.145 7.540 1.00 39.30 595 ALA A N 1
ATOM 1338 C CA . ALA A 1 166 ? 27.463 -18.907 8.116 1.00 39.62 595 ALA A CA 1
ATOM 1339 C C . ALA A 1 166 ? 27.539 -17.464 8.626 1.00 40.04 595 ALA A C 1
ATOM 1340 O O . ALA A 1 166 ? 28.607 -16.979 9.003 1.00 40.56 595 ALA A O 1
ATOM 1342 N N . HIS A 1 167 ? 26.389 -16.795 8.626 1.00 38.95 596 HIS A N 1
ATOM 1343 C CA . HIS A 1 167 ? 26.255 -15.406 9.070 1.00 39.04 596 HIS A CA 1
ATOM 1344 C C . HIS A 1 167 ? 27.187 -14.429 8.347 1.00 38.24 596 HIS A C 1
ATOM 1345 O O . HIS A 1 167 ? 27.767 -13.536 8.970 1.00 38.65 596 HIS A O 1
ATOM 1352 N N . LYS A 1 168 ? 27.319 -14.587 7.032 1.00 36.14 597 LYS A N 1
ATOM 1353 C CA . LYS A 1 168 ? 28.176 -13.703 6.240 1.00 34.42 597 LYS A CA 1
ATOM 1354 C C . LYS A 1 168 ? 27.452 -12.406 5.874 1.00 31.71 597 LYS A C 1
ATOM 1355 O O . LYS A 1 168 ? 28.069 -11.463 5.379 1.00 30.72 597 LYS A O 1
ATOM 1361 N N . PHE A 1 169 ? 26.145 -12.371 6.112 1.00 31.07 598 PHE A N 1
ATOM 1362 C CA . PHE A 1 169 ? 25.337 -11.194 5.806 1.00 29.47 598 PHE A CA 1
ATOM 1363 C C . PHE A 1 169 ? 24.752 -10.578 7.074 1.00 29.65 598 PHE A C 1
ATOM 1364 O O . PHE A 1 169 ? 24.228 -11.290 7.935 1.00 27.73 598 PHE A O 1
ATOM 1372 N N . ILE A 1 170 ? 24.834 -9.254 7.192 1.00 27.01 599 ILE A N 1
ATOM 1373 C CA . ILE A 1 170 ? 24.280 -8.592 8.367 1.00 26.79 599 ILE A CA 1
ATOM 1374 C C . ILE A 1 170 ? 22.763 -8.669 8.281 1.00 26.14 599 ILE A C 1
ATOM 1375 O O . ILE A 1 170 ? 22.062 -8.570 9.291 1.00 27.61 599 ILE A O 1
ATOM 1380 N N . GLU A 1 171 ? 22.254 -8.841 7.064 1.00 25.62 600 GLU A N 1
ATOM 1381 C CA . GLU A 1 171 ? 20.819 -8.955 6.853 1.00 26.15 600 GLU A CA 1
ATOM 1382 C C . GLU A 1 171 ? 20.527 -9.516 5.468 1.00 26.75 600 GLU A C 1
ATOM 1383 O O . GLU A 1 171 ? 21.200 -9.177 4.494 1.00 25.41 600 GLU A O 1
ATOM 1389 N N . ALA A 1 172 ? 19.524 -10.383 5.386 1.00 26.52 601 ALA A N 1
ATOM 1390 C CA . ALA A 1 172 ? 19.156 -10.997 4.118 1.00 27.23 601 ALA A CA 1
ATOM 1391 C C . ALA A 1 172 ? 17.673 -11.337 4.101 1.00 27.71 601 ALA A C 1
ATOM 1392 O O . ALA A 1 172 ? 17.008 -11.316 5.136 1.00 27.86 601 ALA A O 1
ATOM 1394 N N . GLY A 1 173 ? 17.155 -11.648 2.919 1.00 28.91 602 GLY A N 1
ATOM 1395 C CA . GLY A 1 173 ? 15.750 -11.989 2.803 1.00 29.23 602 GLY A CA 1
ATOM 1396 C C . GLY A 1 173 ? 15.421 -12.518 1.423 1.00 31.89 602 GLY A C 1
ATOM 1397 O O . GLY A 1 173 ? 16.293 -12.611 0.559 1.00 31.79 602 GLY A O 1
ATOM 1398 N N . GLN A 1 174 ? 14.162 -12.877 1.210 1.00 33.58 603 GLN A N 1
ATOM 1399 C CA . GLN A 1 174 ? 13.749 -13.385 -0.086 1.00 36.78 603 GLN A CA 1
ATOM 1400 C C . GLN A 1 174 ? 12.681 -12.492 -0.695 1.00 37.57 603 GLN A C 1
ATOM 1401 O O . GLN A 1 174 ? 11.822 -11.966 0.007 1.00 35.87 603 GLN A O 1
ATOM 1407 N N . TYR A 1 175 ? 12.753 -12.325 -2.011 1.00 40.04 604 TYR A N 1
ATOM 1408 C CA . TYR A 1 175 ? 11.799 -11.510 -2.748 1.00 42.24 604 TYR A CA 1
ATOM 1409 C C . TYR A 1 175 ? 11.632 -12.103 -4.145 1.00 42.20 604 TYR A C 1
ATOM 1410 O O . TYR A 1 175 ? 12.617 -12.349 -4.839 1.00 40.99 604 TYR A O 1
ATOM 1419 N N . ASN A 1 176 ? 10.387 -12.334 -4.552 1.00 43.61 605 ASN A N 1
ATOM 1420 C CA . ASN A 1 176 ? 10.107 -12.915 -5.862 1.00 44.97 605 ASN A CA 1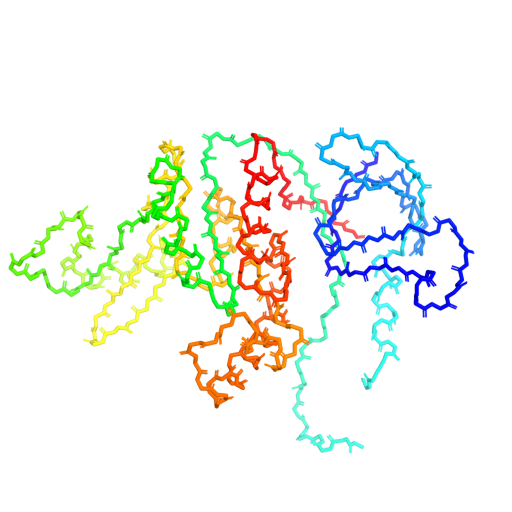
ATOM 1421 C C . ASN A 1 176 ? 10.856 -14.222 -6.064 1.00 44.25 605 ASN A C 1
ATOM 1422 O O . ASN A 1 176 ? 11.315 -14.525 -7.170 1.00 45.34 605 ASN A O 1
ATOM 1427 N N . SER A 1 177 ? 10.978 -14.985 -4.982 1.00 42.41 606 SER A N 1
ATOM 1428 C CA . SER A 1 177 ? 11.655 -16.277 -4.989 1.00 41.40 606 SER A CA 1
ATOM 1429 C C . SER A 1 177 ? 13.173 -16.219 -5.113 1.00 39.09 606 SER A C 1
ATOM 1430 O O . SER A 1 177 ? 13.819 -17.245 -5.322 1.00 39.59 606 SER A O 1
ATOM 1433 N N . HIS A 1 178 ? 13.747 -15.029 -4.982 1.00 36.69 607 HIS A N 1
ATOM 1434 C CA . HIS A 1 178 ? 15.197 -14.893 -5.062 1.00 33.32 607 HIS A CA 1
ATOM 1435 C C . HIS A 1 178 ? 15.732 -14.333 -3.749 1.00 31.19 607 HIS A C 1
ATOM 1436 O O . HIS A 1 178 ? 15.019 -13.638 -3.031 1.00 31.29 607 HIS A O 1
ATOM 1443 N N . LEU A 1 179 ? 16.990 -14.637 -3.445 1.00 28.95 608 LEU A N 1
ATOM 1444 C CA . LEU A 1 179 ? 17.613 -14.173 -2.212 1.00 29.14 608 LEU A CA 1
ATOM 1445 C C . LEU A 1 179 ? 18.382 -12.872 -2.412 1.00 29.45 608 LEU A C 1
ATOM 1446 O O . LEU A 1 179 ? 19.016 -12.665 -3.449 1.00 28.24 608 LEU A O 1
ATOM 1451 N N . TYR A 1 180 ? 18.317 -12.007 -1.405 1.00 28.61 609 TYR A N 1
ATOM 1452 C CA . TYR A 1 180 ? 19.006 -10.720 -1.420 1.00 28.39 609 TYR A CA 1
ATOM 1453 C C . TYR A 1 180 ? 19.663 -10.536 -0.061 1.00 28.69 609 TYR A C 1
ATOM 1454 O O . TYR A 1 180 ? 19.166 -11.041 0.944 1.00 27.33 609 TYR A O 1
ATOM 1463 N N . GLY A 1 181 ? 20.774 -9.810 -0.022 1.00 28.17 610 GLY A N 1
ATOM 1464 C CA . GLY A 1 181 ? 21.428 -9.596 1.254 1.00 27.61 610 GLY A CA 1
ATOM 1465 C C . GLY A 1 181 ? 22.532 -8.561 1.233 1.00 26.57 610 GLY A C 1
ATOM 1466 O O . GLY A 1 181 ? 23.114 -8.268 0.189 1.00 25.58 610 GLY A O 1
ATOM 1467 N N . THR A 1 182 ? 22.806 -8.007 2.409 1.00 24.19 611 THR A N 1
ATOM 1468 C CA . THR A 1 182 ? 23.859 -7.016 2.588 1.00 23.76 611 THR A CA 1
ATOM 1469 C C . THR A 1 182 ? 24.976 -7.743 3.327 1.00 23.80 611 THR A C 1
ATOM 1470 O O . THR A 1 182 ? 24.838 -8.085 4.503 1.00 23.69 611 THR A O 1
ATOM 1474 N N . SER A 1 183 ? 26.084 -7.990 2.641 1.00 24.06 612 SER A N 1
ATOM 1475 C CA . SER A 1 183 ? 27.184 -8.727 3.253 1.00 24.78 612 SER A CA 1
ATOM 1476 C C . SER A 1 183 ? 28.069 -7.906 4.169 1.00 25.20 612 SER A C 1
ATOM 1477 O O . SER A 1 183 ? 28.254 -6.708 3.966 1.00 23.31 612 SER A O 1
ATOM 1480 N N . VAL A 1 184 ? 28.627 -8.569 5.177 1.00 24.56 613 VAL A N 1
ATOM 1481 C CA . VAL A 1 184 ? 29.543 -7.908 6.095 1.00 26.13 613 VAL A CA 1
ATOM 1482 C C . VAL A 1 184 ? 30.684 -7.298 5.284 1.00 26.56 613 VAL A C 1
ATOM 1483 O O . VAL A 1 184 ? 31.085 -6.154 5.514 1.00 26.24 613 VAL A O 1
ATOM 1487 N N . GLN A 1 185 ? 31.198 -8.071 4.331 1.00 27.24 614 GLN A N 1
ATOM 1488 C CA . GLN A 1 185 ? 32.300 -7.625 3.487 1.00 28.93 614 GLN A CA 1
ATOM 1489 C C . GLN A 1 185 ? 31.993 -6.383 2.644 1.00 27.98 614 GLN A C 1
ATOM 1490 O O . GLN A 1 185 ? 32.860 -5.525 2.474 1.00 27.44 614 GLN A O 1
ATOM 1496 N N . SER A 1 186 ? 30.775 -6.290 2.114 1.00 27.04 615 SER A N 1
ATOM 1497 C CA . SER A 1 186 ? 30.389 -5.135 1.303 1.00 27.44 615 SER A CA 1
ATOM 1498 C C . SER A 1 186 ? 30.353 -3.880 2.170 1.00 26.65 615 SER A C 1
ATOM 1499 O O . SER A 1 186 ? 30.754 -2.803 1.733 1.00 25.71 615 SER A O 1
ATOM 1502 N N . VAL A 1 187 ? 29.876 -4.024 3.403 1.00 25.03 616 VAL A N 1
ATOM 1503 C CA . VAL A 1 187 ? 29.819 -2.887 4.316 1.00 23.50 616 VAL A CA 1
ATOM 1504 C C . VAL A 1 187 ? 31.241 -2.490 4.697 1.00 23.98 616 VAL A C 1
ATOM 1505 O O . VAL A 1 187 ? 31.588 -1.311 4.693 1.00 22.87 616 VAL A O 1
ATOM 1509 N N . ARG A 1 188 ? 32.071 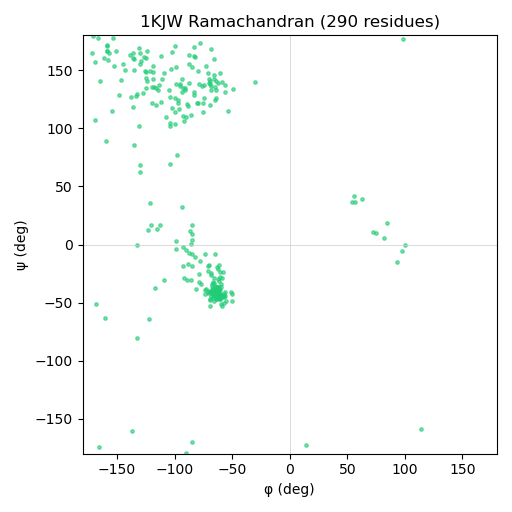-3.486 5.000 1.00 24.10 617 ARG A N 1
ATOM 1510 C CA . ARG A 1 188 ? 33.449 -3.226 5.395 1.00 26.22 617 ARG A CA 1
ATOM 1511 C C . ARG A 1 188 ? 34.252 -2.492 4.330 1.00 26.12 617 ARG A C 1
ATOM 1512 O O . ARG A 1 188 ? 35.088 -1.649 4.652 1.00 27.14 617 ARG A O 1
ATOM 1520 N N . GLU A 1 189 ? 34.004 -2.809 3.063 1.00 27.70 618 GLU A N 1
ATOM 1521 C CA . GLU A 1 189 ? 34.727 -2.161 1.975 1.00 29.91 618 GLU A CA 1
ATOM 1522 C C . GLU A 1 189 ? 34.445 -0.664 1.959 1.00 29.90 618 GLU A C 1
ATOM 1523 O O . GLU A 1 189 ? 35.351 0.143 1.743 1.00 32.69 618 GLU A O 1
ATOM 1529 N N . VAL A 1 190 ? 33.190 -0.289 2.186 1.00 24.61 619 VAL A N 1
ATOM 1530 C CA . VAL A 1 190 ? 32.835 1.124 2.212 1.00 23.66 619 VAL A CA 1
ATOM 1531 C C . VAL A 1 190 ? 33.452 1.764 3.461 1.00 23.94 619 VAL A C 1
ATOM 1532 O O . VAL A 1 190 ? 34.091 2.821 3.387 1.00 22.37 619 VAL A O 1
ATOM 1536 N N . ALA A 1 191 ? 33.285 1.101 4.603 1.00 23.39 620 ALA A N 1
ATOM 1537 C CA . ALA A 1 191 ? 33.796 1.614 5.869 1.00 26.13 620 ALA A CA 1
ATOM 1538 C C . ALA A 1 191 ? 35.302 1.871 5.873 1.00 27.82 620 ALA A C 1
ATOM 1539 O O . ALA A 1 191 ? 35.758 2.911 6.348 1.00 27.07 620 ALA A O 1
ATOM 1541 N N . GLU A 1 192 ? 36.072 0.927 5.346 1.00 29.04 621 GLU A N 1
ATOM 1542 C CA . GLU A 1 192 ? 37.522 1.070 5.329 1.00 34.00 621 GLU A CA 1
ATOM 1543 C C . GLU A 1 192 ? 38.033 2.145 4.373 1.00 35.94 621 GLU A C 1
ATOM 1544 O O . GLU A 1 192 ? 39.172 2.598 4.497 1.00 37.70 621 GLU A O 1
ATOM 1550 N N . GLN A 1 193 ? 37.193 2.562 3.430 1.00 36.14 622 GLN A N 1
ATOM 1551 C CA . GLN A 1 193 ? 37.574 3.606 2.488 1.00 37.10 622 GLN A CA 1
ATOM 1552 C C . GLN A 1 193 ? 37.297 4.981 3.098 1.00 36.46 622 GLN A C 1
ATOM 1553 O O . GLN A 1 193 ? 37.528 6.012 2.465 1.00 36.11 622 GLN A O 1
ATOM 1559 N N . GLY A 1 194 ? 36.794 4.988 4.330 1.00 33.27 623 GLY A N 1
ATOM 1560 C CA . GLY A 1 194 ? 36.512 6.244 5.008 1.00 31.27 623 GLY A CA 1
ATOM 1561 C C . GLY A 1 194 ? 35.163 6.883 4.710 1.00 29.13 623 GLY A C 1
ATOM 1562 O O . GLY A 1 194 ? 34.974 8.077 4.950 1.00 28.12 623 GLY A O 1
ATOM 1563 N N . LYS A 1 195 ? 34.223 6.098 4.194 1.00 25.69 624 LYS A N 1
ATOM 1564 C CA . LYS A 1 195 ? 32.890 6.607 3.885 1.00 24.66 624 LYS A CA 1
ATOM 1565 C C . LYS A 1 195 ? 31.863 5.936 4.801 1.00 23.15 624 LYS A C 1
ATOM 1566 O O . LYS A 1 195 ? 31.944 4.730 5.057 1.00 21.04 624 LYS A O 1
ATOM 1572 N N . HIS A 1 196 ? 30.920 6.724 5.319 1.00 22.05 625 HIS A N 1
ATOM 1573 C CA . HIS A 1 196 ? 29.875 6.182 6.181 1.00 22.08 625 HIS A CA 1
ATOM 1574 C C . HIS A 1 196 ? 28.883 5.455 5.295 1.00 22.54 625 HIS A C 1
ATOM 1575 O O . HIS A 1 196 ? 28.297 6.053 4.393 1.00 21.32 625 HIS A O 1
ATOM 1582 N N . CYS A 1 197 ? 28.687 4.167 5.559 1.00 20.84 626 CYS A N 1
ATOM 1583 C CA . CYS A 1 197 ? 27.778 3.362 4.756 1.00 20.38 626 CYS A CA 1
ATOM 1584 C C . CYS A 1 197 ? 26.345 3.477 5.258 1.00 21.07 626 CYS A C 1
ATOM 1585 O O . CYS A 1 197 ? 26.024 3.009 6.350 1.00 20.92 626 CYS A O 1
ATOM 1588 N N . ILE A 1 198 ? 25.494 4.120 4.465 1.00 19.32 627 ILE A N 1
ATOM 1589 C CA . ILE A 1 198 ? 24.088 4.284 4.818 1.00 20.19 627 ILE A CA 1
ATOM 1590 C C . ILE A 1 198 ? 23.426 2.934 4.577 1.00 21.46 627 ILE A C 1
ATOM 1591 O O . ILE A 1 198 ? 23.348 2.460 3.442 1.00 22.01 627 ILE A O 1
ATOM 1596 N N . LEU A 1 199 ? 22.964 2.313 5.655 1.00 23.16 628 LEU A N 1
ATOM 1597 C CA . LEU A 1 199 ? 22.335 1.004 5.569 1.00 23.76 628 LEU A CA 1
ATOM 1598 C C . LEU A 1 199 ? 20.824 1.035 5.705 1.00 26.20 628 LEU A C 1
ATOM 1599 O O . LEU A 1 199 ? 20.279 1.676 6.604 1.00 27.23 628 LEU A O 1
ATOM 1604 N N . ASP A 1 200 ? 20.157 0.322 4.806 1.00 27.24 629 ASP A N 1
ATOM 1605 C CA . ASP A 1 200 ? 18.709 0.216 4.832 1.00 29.33 629 ASP A CA 1
ATOM 1606 C C . ASP A 1 200 ? 18.417 -1.175 5.397 1.00 29.41 629 ASP A C 1
ATOM 1607 O O . ASP A 1 200 ? 17.962 -2.072 4.682 1.00 30.10 629 ASP A O 1
ATOM 1612 N N . VAL A 1 201 ? 18.717 -1.347 6.683 1.00 26.64 630 VAL A N 1
ATOM 1613 C CA . VAL A 1 201 ? 18.510 -2.615 7.378 1.00 24.19 630 VAL A CA 1
ATOM 1614 C C . VAL A 1 201 ? 17.782 -2.376 8.699 1.00 25.21 630 VAL A C 1
ATOM 1615 O O . VAL A 1 201 ? 17.637 -1.237 9.136 1.00 23.36 630 VAL A O 1
ATOM 1619 N N . SER A 1 202 ? 17.324 -3.449 9.335 1.00 23.66 631 SER A N 1
ATOM 1620 C CA . SER A 1 202 ? 16.628 -3.325 10.614 1.00 24.27 631 SER A CA 1
ATOM 1621 C C . SER A 1 202 ? 17.630 -3.238 11.760 1.00 22.59 631 SER A C 1
ATOM 1622 O O . SER A 1 202 ? 18.828 -3.464 11.578 1.00 22.52 631 SER A O 1
ATOM 1625 N N . ALA A 1 203 ? 17.128 -2.919 12.947 1.00 21.37 632 ALA A N 1
ATOM 1626 C CA . ALA A 1 203 ? 17.967 -2.816 14.136 1.00 22.97 632 ALA A CA 1
ATOM 1627 C C . ALA A 1 203 ? 18.628 -4.165 14.451 1.00 22.16 632 ALA A C 1
ATOM 1628 O O . ALA A 1 203 ? 19.600 -4.227 15.206 1.00 22.30 632 ALA A O 1
ATOM 1630 N N . ASN A 1 204 ? 18.088 -5.238 13.885 1.00 23.27 633 ASN A N 1
ATOM 1631 C CA . ASN A 1 204 ? 18.639 -6.579 14.099 1.00 26.27 633 ASN A CA 1
ATOM 1632 C C . ASN A 1 204 ? 20.105 -6.660 13.650 1.00 25.05 633 ASN A C 1
ATOM 1633 O O . ASN A 1 204 ? 20.894 -7.437 14.201 1.00 25.95 633 ASN A O 1
ATOM 1638 N N . ALA A 1 205 ? 20.468 -5.844 12.664 1.00 21.51 634 ALA A N 1
ATOM 1639 C CA . ALA A 1 205 ? 21.831 -5.840 12.123 1.00 21.58 634 ALA A CA 1
ATOM 1640 C C . ALA A 1 205 ? 22.909 -5.264 13.039 1.00 20.21 634 ALA A C 1
ATOM 1641 O O . ALA A 1 205 ? 24.096 -5.512 12.836 1.00 20.56 634 ALA A O 1
ATOM 1643 N N . VAL A 1 206 ? 22.517 -4.498 14.049 1.00 21.04 635 VAL A N 1
ATOM 1644 C CA . VAL A 1 206 ? 23.510 -3.901 14.933 1.00 21.90 635 VAL A CA 1
ATOM 1645 C C . VAL A 1 206 ? 24.428 -4.933 15.589 1.00 23.50 635 VAL A C 1
ATOM 1646 O O . VAL A 1 206 ? 25.648 -4.804 15.532 1.00 22.95 635 VAL A O 1
ATOM 1650 N N . ARG A 1 207 ? 23.857 -5.967 16.196 1.00 24.95 636 ARG A N 1
ATOM 1651 C CA . ARG A 1 207 ? 24.690 -6.967 16.858 1.00 27.12 636 ARG A CA 1
ATOM 1652 C C . ARG A 1 207 ? 25.714 -7.609 15.918 1.00 26.84 636 ARG A C 1
ATOM 1653 O O . ARG A 1 207 ? 26.873 -7.795 16.294 1.00 27.31 636 ARG A O 1
ATOM 1661 N N . ARG A 1 208 ? 25.298 -7.941 14.700 1.00 26.31 637 ARG A N 1
ATOM 1662 C CA . ARG A 1 208 ? 26.216 -8.567 13.757 1.00 26.23 637 ARG A CA 1
ATOM 1663 C C . ARG A 1 208 ? 27.323 -7.605 13.350 1.00 25.92 637 ARG A C 1
ATOM 1664 O O . ARG A 1 208 ? 28.469 -8.005 13.203 1.00 24.41 637 ARG A O 1
ATOM 1672 N N . LEU A 1 209 ? 26.982 -6.333 13.164 1.00 24.73 638 LEU A N 1
ATOM 1673 C CA . LEU A 1 209 ? 27.989 -5.347 12.799 1.00 24.11 638 LEU A CA 1
ATOM 1674 C C . LEU A 1 209 ? 28.984 -5.181 13.945 1.00 23.57 638 LEU A C 1
ATOM 1675 O O . LEU A 1 209 ? 30.189 -5.068 13.720 1.00 24.45 638 LEU A O 1
ATOM 1680 N N . GLN A 1 210 ? 28.480 -5.177 15.175 1.00 24.07 639 GLN A N 1
ATOM 1681 C CA . GLN A 1 210 ? 29.350 -5.052 16.340 1.00 24.56 639 GLN A CA 1
ATOM 1682 C C . GLN A 1 210 ? 30.319 -6.236 16.355 1.00 25.80 639 GLN A C 1
ATOM 1683 O O . GLN A 1 210 ? 31.516 -6.068 16.581 1.00 26.15 639 GLN A O 1
ATOM 1689 N N . ALA A 1 211 ? 29.796 -7.430 16.098 1.00 26.19 640 ALA A N 1
ATOM 1690 C CA . ALA A 1 211 ? 30.622 -8.636 16.076 1.00 28.97 640 ALA A CA 1
ATOM 1691 C C . ALA A 1 211 ? 31.695 -8.547 14.988 1.00 29.99 640 ALA A C 1
ATOM 1692 O O . ALA A 1 211 ? 32.789 -9.092 15.138 1.00 30.22 640 ALA A O 1
ATOM 1694 N N . ALA A 1 212 ? 31.377 -7.851 13.899 1.00 29.37 641 ALA A N 1
ATOM 1695 C CA . ALA A 1 212 ? 32.306 -7.696 12.780 1.00 30.42 641 ALA A CA 1
ATOM 1696 C C . ALA A 1 212 ? 33.273 -6.537 12.987 1.00 31.39 641 ALA A C 1
ATOM 1697 O O . ALA A 1 212 ? 34.072 -6.219 12.105 1.00 30.36 641 ALA A O 1
ATOM 1699 N N . HIS A 1 213 ? 33.193 -5.902 14.151 1.00 30.26 642 HIS A N 1
ATOM 1700 C CA . HIS A 1 213 ? 34.061 -4.777 14.461 1.00 31.04 642 HIS A CA 1
ATOM 1701 C C . HIS A 1 213 ? 33.831 -3.596 13.511 1.00 30.10 642 HIS A C 1
ATOM 1702 O O . HIS A 1 213 ? 34.769 -2.920 13.083 1.00 29.06 642 HIS A O 1
ATOM 1709 N N . LEU A 1 214 ? 32.561 -3.373 13.180 1.00 27.53 643 LEU A N 1
ATOM 1710 C CA . LEU A 1 214 ? 32.143 -2.262 12.324 1.00 24.49 643 LEU A CA 1
ATOM 1711 C C . LEU A 1 214 ? 31.002 -1.611 13.096 1.00 23.98 643 LEU A C 1
ATOM 1712 O O . LEU A 1 214 ? 29.856 -1.593 12.640 1.00 21.95 643 LEU A O 1
ATOM 1717 N N . HIS A 1 215 ? 31.318 -1.096 14.280 1.00 22.57 644 HIS A N 1
ATOM 1718 C CA . HIS A 1 215 ? 30.306 -0.480 15.129 1.00 21.91 644 HIS A CA 1
ATOM 1719 C C . HIS A 1 215 ? 29.507 0.608 14.419 1.00 22.02 644 HIS A C 1
ATOM 1720 O O . HIS A 1 215 ? 30.044 1.650 14.050 1.00 22.40 644 HIS A O 1
ATOM 1727 N N . PRO A 1 216 ? 28.198 0.373 14.225 1.00 20.76 645 PRO A N 1
ATOM 1728 C CA . PRO A 1 216 ? 27.345 1.347 13.545 1.00 20.20 645 PRO A CA 1
ATOM 1729 C C . PRO A 1 216 ? 26.813 2.452 14.437 1.00 20.19 645 PRO A C 1
ATOM 1730 O O . PRO A 1 216 ? 26.833 2.352 15.668 1.00 20.01 645 PRO A O 1
ATOM 1734 N N . ILE A 1 217 ? 26.356 3.523 13.798 1.00 18.98 646 ILE A N 1
ATOM 1735 C CA . ILE A 1 217 ? 25.723 4.611 14.520 1.00 19.80 646 ILE A CA 1
ATOM 1736 C C . ILE A 1 217 ? 24.263 4.347 14.179 1.00 19.46 646 ILE A C 1
ATOM 1737 O O . ILE A 1 217 ? 23.824 4.559 13.046 1.00 20.08 646 ILE A O 1
ATOM 1742 N N . ALA A 1 218 ? 23.534 3.813 15.150 1.00 18.93 647 ALA A N 1
ATOM 1743 C CA . ALA A 1 218 ? 22.128 3.488 14.955 1.00 18.95 647 ALA A CA 1
ATOM 1744 C C . ALA A 1 218 ? 21.308 4.575 15.621 1.00 19.97 647 ALA A C 1
ATOM 1745 O O . ALA A 1 218 ? 21.365 4.756 16.841 1.00 20.39 647 ALA A O 1
ATOM 1747 N N . ILE A 1 219 ? 20.536 5.284 14.806 1.00 18.48 648 ILE A N 1
ATOM 1748 C CA . ILE A 1 219 ? 19.732 6.407 15.265 1.00 18.64 648 ILE A CA 1
ATOM 1749 C C . ILE A 1 219 ? 18.250 6.148 15.085 1.00 18.93 648 ILE A C 1
ATOM 1750 O O . ILE A 1 219 ? 17.781 5.937 13.973 1.00 18.47 648 ILE A O 1
ATOM 1755 N N . PHE A 1 220 ? 17.516 6.176 16.189 1.00 18.06 649 PHE A N 1
ATOM 1756 C CA . PHE A 1 220 ? 16.081 5.966 16.139 1.00 19.23 649 PHE A CA 1
ATOM 1757 C C . PHE A 1 220 ? 15.368 7.317 16.130 1.00 19.23 649 PHE A C 1
ATOM 1758 O O . PHE A 1 220 ? 15.592 8.141 17.018 1.00 19.75 649 PHE A O 1
ATOM 1766 N N . ILE A 1 221 ? 14.536 7.541 15.116 1.00 19.95 650 ILE A N 1
ATOM 1767 C CA . ILE A 1 221 ? 13.751 8.768 15.024 1.00 21.39 650 ILE A CA 1
ATOM 1768 C C . ILE A 1 221 ? 12.446 8.405 15.727 1.00 22.29 650 ILE A C 1
ATOM 1769 O O . ILE A 1 221 ? 11.628 7.655 15.198 1.00 23.85 650 ILE A O 1
ATOM 1774 N N . ARG A 1 222 ? 12.267 8.929 16.932 1.00 21.82 651 ARG A N 1
ATOM 1775 C CA . ARG A 1 222 ? 11.092 8.616 17.726 1.00 24.41 651 ARG A CA 1
ATOM 1776 C C . ARG A 1 222 ? 9.938 9.608 17.640 1.00 24.06 651 ARG A C 1
ATOM 1777 O O . ARG A 1 222 ? 10.073 10.770 18.029 1.00 24.31 651 ARG A O 1
ATOM 1785 N N . PRO A 1 223 ? 8.787 9.157 17.124 1.00 25.61 652 PRO A N 1
ATOM 1786 C CA . PRO A 1 223 ? 7.621 10.036 17.016 1.00 25.81 652 PRO A CA 1
ATOM 1787 C C . PRO A 1 223 ? 7.033 10.163 18.421 1.00 28.18 652 PRO A C 1
ATOM 1788 O O . PRO A 1 223 ? 6.932 9.175 19.149 1.00 26.80 652 PRO A O 1
ATOM 1792 N N . ARG A 1 224 ? 6.664 11.379 18.806 1.00 30.08 653 ARG A N 1
ATOM 1793 C CA . ARG A 1 224 ? 6.122 11.618 20.140 1.00 34.73 653 ARG A CA 1
ATOM 1794 C C . ARG A 1 224 ? 4.664 11.218 20.257 1.00 35.55 653 ARG A C 1
ATOM 1795 O O . ARG A 1 224 ? 4.179 10.904 21.344 1.00 37.59 653 ARG A O 1
ATOM 1803 N N . SER A 1 225 ? 3.970 11.231 19.129 1.00 36.95 654 SER A N 1
ATOM 1804 C CA . SER A 1 225 ? 2.559 10.894 19.094 1.00 37.32 654 SER A CA 1
ATOM 1805 C C . SER A 1 225 ? 2.149 10.686 17.649 1.00 38.83 654 SER A C 1
ATOM 1806 O O . SER A 1 225 ? 2.954 10.863 16.731 1.00 36.54 654 SER A O 1
ATOM 1809 N N . LEU A 1 226 ? 0.890 10.315 17.449 1.00 38.94 655 LEU A N 1
ATOM 1810 C CA . LEU A 1 226 ? 0.372 10.107 16.109 1.00 40.69 655 LEU A CA 1
ATOM 1811 C C . LEU A 1 226 ? 0.427 11.441 15.370 1.00 40.33 655 LEU A C 1
ATOM 1812 O O . LEU A 1 226 ? 0.832 11.504 14.211 1.00 40.66 655 LEU A O 1
ATOM 1817 N N . GLU A 1 227 ? 0.028 12.509 16.055 1.00 40.16 656 GLU A N 1
ATOM 1818 C CA . GLU A 1 227 ? 0.035 13.838 15.453 1.00 40.59 656 GLU A CA 1
ATOM 1819 C C . GLU A 1 227 ? 1.453 14.259 15.069 1.00 38.23 656 GLU A C 1
ATOM 1820 O O . GLU A 1 227 ? 1.660 14.858 14.015 1.00 38.16 656 GLU A O 1
ATOM 1826 N N . ASN A 1 228 ? 2.426 13.937 15.916 1.00 36.21 657 ASN A N 1
ATOM 1827 C CA . ASN A 1 228 ? 3.819 14.294 15.643 1.00 35.33 657 ASN A CA 1
ATOM 1828 C C . ASN A 1 228 ? 4.313 13.613 14.364 1.00 34.51 657 ASN A C 1
ATOM 1829 O O . ASN A 1 228 ? 5.180 14.136 13.662 1.00 33.58 657 ASN A O 1
ATOM 1834 N N . VAL A 1 229 ? 3.764 12.444 14.056 1.00 33.41 658 VAL A N 1
ATOM 1835 C CA . VAL A 1 229 ? 4.158 11.741 12.842 1.00 33.65 658 VAL A CA 1
ATOM 1836 C C . VAL A 1 229 ? 3.730 12.570 11.636 1.00 34.44 658 VAL A C 1
ATOM 1837 O O . VAL A 1 229 ? 4.464 12.688 10.653 1.00 32.29 658 VAL A O 1
ATOM 1841 N N . LEU A 1 230 ? 2.534 13.145 11.724 1.00 34.91 659 LEU A N 1
ATOM 1842 C CA . LEU A 1 230 ? 1.994 13.961 10.646 1.00 36.88 659 LEU A CA 1
ATOM 1843 C C . LEU A 1 230 ? 2.781 15.262 10.505 1.00 36.46 659 LEU A C 1
ATOM 1844 O O . LEU A 1 230 ? 2.815 15.858 9.427 1.00 37.42 659 LEU A O 1
ATOM 1849 N N . GLU A 1 231 ? 3.416 15.690 11.594 1.00 34.29 660 GLU A N 1
ATOM 1850 C CA . GLU A 1 231 ? 4.222 16.907 11.595 1.00 35.44 660 GLU A CA 1
ATOM 1851 C C . GLU A 1 231 ? 5.540 16.702 10.846 1.00 34.29 660 GLU A C 1
ATOM 1852 O O . GLU A 1 231 ? 6.002 17.593 10.139 1.00 33.95 660 GLU A O 1
ATOM 1858 N N . ILE A 1 232 ? 6.145 15.527 11.009 1.00 32.93 661 ILE A N 1
ATOM 1859 C CA . ILE A 1 232 ? 7.426 15.242 10.369 1.00 30.93 661 ILE A CA 1
ATOM 1860 C C . ILE A 1 232 ? 7.324 14.554 9.012 1.00 32.94 661 ILE A C 1
ATOM 1861 O O . ILE A 1 232 ? 8.277 14.564 8.234 1.00 28.13 661 ILE A O 1
ATOM 1866 N N . ASN A 1 233 ? 6.171 13.955 8.729 1.00 36.28 662 ASN A N 1
ATOM 1867 C CA . ASN A 1 233 ? 5.949 13.295 7.448 1.00 41.78 662 ASN A CA 1
ATOM 1868 C C . ASN A 1 233 ? 4.561 13.698 6.959 1.00 45.11 662 ASN A C 1
ATOM 1869 O O . ASN A 1 233 ? 3.579 12.994 7.192 1.00 45.17 662 ASN A O 1
ATOM 1874 N N . LYS A 1 234 ? 4.484 14.841 6.288 1.00 49.01 663 LYS A N 1
ATOM 1875 C CA . LYS A 1 234 ? 3.212 15.346 5.781 1.00 53.58 663 LYS A CA 1
ATOM 1876 C C . LYS A 1 234 ? 2.963 14.929 4.337 1.00 56.02 663 LYS A C 1
ATOM 1877 O O . LYS A 1 234 ? 2.328 15.654 3.572 1.00 57.99 663 LYS A O 1
ATOM 1883 N N . ARG A 1 235 ? 3.461 13.752 3.974 1.00 58.79 664 ARG A N 1
ATOM 1884 C CA . ARG A 1 235 ? 3.309 13.230 2.621 1.00 61.19 664 ARG A CA 1
ATOM 1885 C C . ARG A 1 235 ? 2.627 11.860 2.661 1.00 62.36 664 ARG A C 1
ATOM 1886 O O . ARG A 1 235 ? 2.611 11.130 1.667 1.00 62.90 664 ARG A O 1
ATOM 1894 N N . ILE A 1 236 ? 2.068 11.517 3.818 1.00 62.32 665 ILE A N 1
ATOM 1895 C CA . ILE A 1 236 ? 1.388 10.239 3.989 1.00 62.73 665 ILE A CA 1
ATOM 1896 C C . ILE A 1 236 ? 0.012 10.427 4.613 1.00 63.49 665 ILE A C 1
ATOM 1897 O O . ILE A 1 236 ? -0.240 11.416 5.304 1.00 63.17 665 ILE A O 1
ATOM 1902 N N . THR A 1 237 ? -0.872 9.466 4.367 1.00 64.48 666 THR A N 1
ATOM 1903 C CA . THR A 1 237 ? -2.226 9.513 4.898 1.00 65.48 666 THR A CA 1
ATOM 1904 C C . THR A 1 237 ? -2.215 9.228 6.396 1.00 66.24 666 THR A C 1
ATOM 1905 O O . THR A 1 237 ? -1.315 8.558 6.904 1.00 65.96 666 THR A O 1
ATOM 1909 N N . GLU A 1 238 ? -3.218 9.742 7.100 1.00 66.71 667 GLU A N 1
ATOM 1910 C CA . GLU A 1 238 ? -3.325 9.542 8.540 1.00 67.53 667 GLU A CA 1
ATOM 1911 C C . GLU A 1 238 ? -3.472 8.058 8.873 1.00 67.24 667 GLU A C 1
ATOM 1912 O O . GLU A 1 238 ? -3.194 7.630 9.994 1.00 66.24 667 GLU A O 1
ATOM 1918 N N . GLU A 1 239 ? -3.911 7.279 7.890 1.00 66.93 668 GLU A N 1
ATOM 1919 C CA . GLU A 1 239 ? -4.095 5.846 8.074 1.00 66.58 668 GLU A CA 1
ATOM 1920 C C . GLU A 1 239 ? -2.735 5.171 8.228 1.00 65.27 668 GLU A C 1
ATOM 1921 O O . GLU A 1 239 ? -2.494 4.444 9.194 1.00 64.78 668 GLU A O 1
ATOM 1927 N N . GLN A 1 240 ? -1.844 5.417 7.273 1.00 63.41 669 GLN A N 1
ATOM 1928 C CA . GLN A 1 240 ? -0.510 4.832 7.322 1.00 61.82 669 GLN A CA 1
ATOM 1929 C C . GLN A 1 240 ? 0.339 5.523 8.387 1.00 59.53 669 GLN A C 1
ATOM 1930 O O . GLN A 1 240 ? 1.444 5.079 8.697 1.00 58.26 669 GLN A O 1
ATOM 1936 N N . ALA A 1 241 ? -0.189 6.609 8.945 1.00 56.67 670 ALA A N 1
ATOM 1937 C CA . ALA A 1 241 ? 0.505 7.346 9.996 1.00 55.28 670 ALA A CA 1
ATOM 1938 C C . ALA A 1 241 ? 0.300 6.572 11.290 1.00 54.35 670 ALA A C 1
ATOM 1939 O O . ALA A 1 241 ? 1.164 6.558 12.169 1.00 53.06 670 ALA A O 1
ATOM 1941 N N . ARG A 1 242 ? -0.861 5.930 11.393 1.00 52.81 671 ARG A N 1
ATOM 19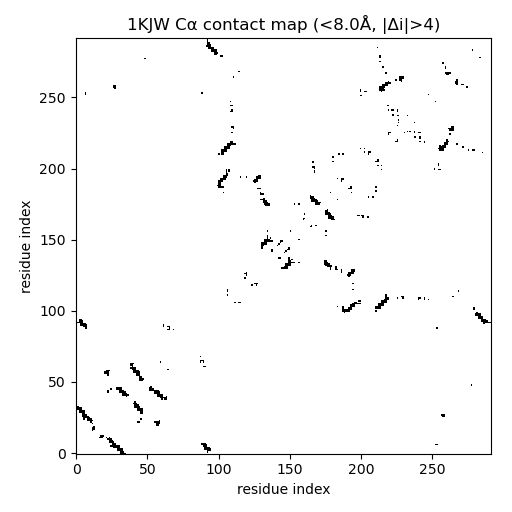42 C CA . ARG A 1 242 ? -1.202 5.128 12.558 1.00 51.41 671 ARG A CA 1
ATOM 1943 C C . ARG A 1 242 ? -0.256 3.935 12.592 1.00 49.11 671 ARG A C 1
ATOM 1944 O O . ARG A 1 242 ? 0.302 3.602 13.637 1.00 48.64 671 ARG A O 1
ATOM 1952 N N . LYS A 1 243 ? -0.084 3.296 11.437 1.00 47.11 672 LYS A N 1
ATOM 1953 C CA . LYS A 1 243 ? 0.803 2.145 11.324 1.00 47.09 672 LYS A CA 1
ATOM 1954 C C . LYS A 1 243 ? 2.213 2.560 11.726 1.00 45.20 672 LYS A C 1
ATOM 1955 O O . LYS A 1 243 ? 2.837 1.930 12.580 1.00 43.77 672 LYS A O 1
ATOM 1961 N N . ALA A 1 244 ? 2.700 3.630 11.102 1.00 42.95 673 ALA A N 1
ATOM 1962 C CA . ALA A 1 244 ? 4.034 4.153 11.375 1.00 41.00 673 ALA A CA 1
ATOM 1963 C C . ALA A 1 244 ? 4.272 4.348 12.868 1.00 38.71 673 ALA A C 1
ATOM 1964 O O . ALA A 1 244 ? 5.297 3.917 13.395 1.00 38.20 673 ALA A O 1
ATOM 1966 N N . PHE A 1 245 ? 3.327 4.996 13.543 1.00 36.62 674 PHE A N 1
ATOM 1967 C CA . PHE A 1 245 ? 3.451 5.243 14.975 1.00 38.03 674 PHE A CA 1
ATOM 1968 C C . PHE A 1 245 ? 3.503 3.939 15.771 1.00 38.18 674 PHE A C 1
ATOM 1969 O O . PHE A 1 245 ? 4.279 3.818 16.717 1.00 35.60 674 PHE A O 1
ATOM 1977 N N . ASP A 1 246 ? 2.680 2.967 15.385 1.00 38.87 675 ASP A N 1
ATOM 1978 C CA . ASP A 1 246 ? 2.653 1.686 16.084 1.00 39.38 675 ASP A CA 1
ATOM 1979 C C . ASP A 1 246 ? 3.922 0.899 15.807 1.00 37.54 675 ASP A C 1
ATOM 1980 O O . ASP A 1 246 ? 4.481 0.272 16.707 1.00 36.12 675 ASP A O 1
ATOM 1985 N N . ARG A 1 247 ? 4.370 0.917 14.556 1.00 35.99 676 ARG A N 1
ATOM 1986 C CA . ARG A 1 247 ? 5.588 0.209 14.198 1.00 34.81 676 ARG A CA 1
ATOM 1987 C C . ARG A 1 247 ? 6.750 0.805 14.988 1.00 33.08 676 ARG A C 1
ATOM 1988 O O . ARG A 1 247 ? 7.638 0.085 15.427 1.00 30.53 676 ARG A O 1
ATOM 1996 N N . ALA A 1 248 ? 6.723 2.122 15.181 1.00 29.63 677 ALA A N 1
ATOM 1997 C CA . ALA A 1 248 ? 7.780 2.809 15.919 1.00 30.07 677 ALA A CA 1
ATOM 1998 C C . ALA A 1 248 ? 7.744 2.437 17.396 1.00 29.80 677 ALA A C 1
ATOM 1999 O O . ALA A 1 248 ? 8.786 2.218 18.017 1.00 28.85 677 ALA A O 1
ATOM 2001 N N . THR A 1 249 ? 6.543 2.375 17.961 1.00 30.22 678 THR A N 1
ATOM 2002 C CA . THR A 1 249 ? 6.395 2.014 19.363 1.00 30.99 678 THR A CA 1
ATOM 2003 C C . THR A 1 249 ? 6.955 0.608 19.579 1.00 30.60 678 THR A C 1
ATOM 2004 O O . THR A 1 249 ? 7.693 0.369 20.533 1.00 31.42 678 THR A O 1
ATOM 2008 N N . LYS A 1 250 ? 6.620 -0.312 18.679 1.00 30.79 679 LYS A N 1
ATOM 2009 C CA . LYS A 1 250 ? 7.099 -1.687 18.786 1.00 32.47 679 LYS A CA 1
ATOM 2010 C C . LYS A 1 250 ? 8.607 -1.798 18.571 1.00 31.55 679 LYS A C 1
ATOM 2011 O O . LYS A 1 250 ? 9.273 -2.612 19.211 1.00 30.62 679 LYS A O 1
ATOM 2017 N N . LEU A 1 251 ? 9.146 -0.972 17.679 1.00 29.60 680 LEU A N 1
ATOM 2018 C CA . LEU A 1 251 ? 10.577 -0.984 17.405 1.00 28.25 680 LEU A CA 1
ATOM 2019 C C . LEU A 1 251 ? 11.345 -0.544 18.657 1.00 27.46 680 LEU A C 1
ATOM 2020 O O . LEU A 1 251 ? 12.350 -1.152 19.033 1.00 25.76 680 LEU A O 1
ATOM 2025 N N . GLU A 1 252 ? 10.863 0.509 19.311 1.00 25.27 681 GLU A N 1
ATOM 2026 C CA . GLU A 1 252 ? 11.523 1.008 20.512 1.00 27.04 681 GLU A CA 1
ATOM 2027 C C . GLU A 1 252 ? 11.436 -0.013 21.645 1.00 27.54 681 GLU A C 1
ATOM 2028 O O . GLU A 1 252 ? 12.384 -0.194 22.406 1.00 26.82 681 GLU A O 1
ATOM 2034 N N . GLN A 1 253 ? 10.293 -0.678 21.754 1.00 29.69 682 GLN A N 1
ATOM 2035 C CA . GLN A 1 253 ? 10.104 -1.675 22.800 1.00 33.35 682 GLN A CA 1
ATOM 2036 C C . GLN A 1 253 ? 11.077 -2.846 22.661 1.00 32.58 682 GLN A C 1
ATOM 2037 O O . GLN A 1 253 ? 11.595 -3.347 23.655 1.00 33.13 682 GLN A O 1
ATOM 2043 N N . GLU A 1 254 ? 11.342 -3.268 21.428 1.00 32.24 683 GLU A N 1
ATOM 2044 C CA . GLU A 1 254 ? 12.229 -4.403 21.206 1.00 33.24 683 GLU A CA 1
ATOM 2045 C C . GLU A 1 254 ? 13.711 -4.124 20.996 1.00 31.76 683 GLU A C 1
ATOM 2046 O O . GLU A 1 254 ? 14.542 -4.967 21.338 1.00 30.57 683 GLU A O 1
ATOM 2052 N N . PHE A 1 255 ? 14.062 -2.960 20.454 1.00 27.24 684 PHE A N 1
ATOM 2053 C CA . PHE A 1 255 ? 15.473 -2.686 20.187 1.00 26.07 684 PHE A CA 1
ATOM 2054 C C . PHE A 1 255 ? 16.146 -1.483 20.840 1.00 26.01 684 PHE A C 1
ATOM 2055 O O . PHE A 1 255 ? 17.224 -1.082 20.402 1.00 23.72 684 PHE A O 1
ATOM 2063 N N . THR A 1 256 ? 15.555 -0.917 21.888 1.00 25.48 685 THR A N 1
ATOM 2064 C CA . THR A 1 256 ? 16.168 0.252 22.528 1.00 23.84 685 THR A CA 1
ATOM 2065 C C . THR A 1 256 ? 17.654 0.093 22.868 1.00 25.32 685 THR A C 1
ATOM 2066 O O . THR A 1 256 ? 18.452 1.009 22.644 1.00 21.84 685 THR A O 1
ATOM 2070 N N . GLU A 1 257 ? 18.042 -1.063 23.397 1.00 24.63 686 GLU A N 1
ATOM 2071 C CA . GLU A 1 257 ? 19.440 -1.260 23.765 1.00 27.79 686 GLU A CA 1
ATOM 2072 C C . GLU A 1 257 ? 20.413 -1.198 22.581 1.00 26.59 686 GLU A C 1
ATOM 2073 O O . GLU A 1 257 ? 21.611 -0.987 22.774 1.00 27.83 686 GLU A O 1
ATOM 2079 N N . CYS A 1 258 ? 19.905 -1.379 21.365 1.00 25.45 687 CYS A N 1
ATOM 2080 C CA . CYS A 1 258 ? 20.750 -1.340 20.166 1.00 26.77 687 CYS A CA 1
ATOM 2081 C C . CYS A 1 258 ? 20.963 0.078 19.632 1.00 24.12 687 CYS A C 1
ATOM 2082 O O . CYS A 1 258 ? 21.893 0.328 18.862 1.00 25.04 687 CYS A O 1
ATOM 2085 N N . PHE A 1 259 ? 20.100 1.004 20.032 1.00 22.47 688 PHE A N 1
ATOM 2086 C CA . PHE A 1 259 ? 20.203 2.386 19.551 1.00 21.15 688 PHE A CA 1
ATOM 2087 C C . PHE A 1 259 ? 21.415 3.133 20.086 1.00 21.53 688 PHE A C 1
ATOM 2088 O O . PHE A 1 259 ? 21.735 3.039 21.272 1.00 22.88 688 PHE A O 1
ATOM 2096 N N . SER A 1 260 ? 22.069 3.900 19.220 1.00 20.75 689 SER A N 1
ATOM 2097 C CA . SER A 1 260 ? 23.205 4.715 19.641 1.00 20.78 689 SER A CA 1
ATOM 2098 C C . SER A 1 260 ? 22.618 6.019 20.168 1.00 21.22 689 SER A C 1
ATOM 2099 O O . SER A 1 260 ? 23.170 6.656 21.065 1.00 21.75 689 SER A O 1
ATOM 2102 N N . ALA A 1 261 ? 21.486 6.410 19.599 1.00 19.60 690 ALA A N 1
ATOM 2103 C CA . ALA A 1 261 ? 20.831 7.648 19.990 1.00 20.25 690 ALA A CA 1
ATOM 2104 C C . ALA A 1 261 ? 19.382 7.647 19.544 1.00 21.57 690 ALA A C 1
ATOM 2105 O O . ALA A 1 261 ? 18.987 6.880 18.661 1.00 19.33 690 ALA A O 1
ATOM 2107 N N . ILE A 1 262 ? 18.593 8.512 20.169 1.00 19.65 691 ILE A N 1
ATOM 2108 C CA . ILE A 1 262 ? 17.188 8.655 19.833 1.00 20.50 691 ILE A CA 1
ATOM 2109 C C . ILE A 1 262 ? 16.988 10.146 19.581 1.00 21.98 691 ILE A C 1
ATOM 2110 O O . ILE A 1 262 ? 17.420 10.972 20.382 1.00 23.82 691 ILE A O 1
ATOM 2115 N N . VAL A 1 263 ? 16.368 10.497 18.463 1.00 21.28 692 VAL A N 1
ATOM 2116 C CA . VAL A 1 263 ? 16.140 11.909 18.171 1.00 21.71 692 VAL A CA 1
ATOM 2117 C C . VAL A 1 263 ? 14.650 12.175 18.002 1.00 23.95 692 VAL A C 1
ATOM 2118 O O . VAL A 1 263 ? 13.905 11.299 17.571 1.00 21.29 692 VAL A O 1
ATOM 2122 N N . GLU A 1 264 ? 14.229 13.388 18.355 1.00 23.55 693 GLU A N 1
ATOM 2123 C CA . GLU A 1 264 ? 12.836 13.804 18.237 1.00 25.01 693 GLU A CA 1
ATOM 2124 C C . GLU A 1 264 ? 12.820 15.216 17.658 1.00 24.29 693 GLU A C 1
ATOM 2125 O O . GLU A 1 264 ? 13.823 15.927 17.723 1.00 25.03 693 GLU A O 1
ATOM 2131 N N . GLY A 1 265 ? 11.683 15.617 17.100 1.00 25.67 694 GLY A N 1
ATOM 2132 C CA . GLY A 1 265 ? 11.564 16.951 16.535 1.00 25.28 694 GLY A CA 1
ATOM 2133 C C . GLY A 1 265 ? 10.139 17.283 16.137 1.00 27.79 694 GLY A C 1
ATOM 2134 O O . GLY A 1 265 ? 9.299 16.386 16.040 1.00 26.54 694 GLY A O 1
ATOM 2135 N N . ASP A 1 266 ? 9.863 18.568 15.911 1.00 26.02 695 ASP A N 1
ATOM 2136 C CA . ASP A 1 266 ? 8.530 19.009 15.512 1.00 27.36 695 ASP A CA 1
ATOM 2137 C C . ASP A 1 266 ? 8.422 19.069 13.997 1.00 27.26 695 ASP A C 1
ATOM 2138 O O . ASP A 1 266 ? 7.359 19.382 13.456 1.00 28.04 695 ASP A O 1
ATOM 2143 N N . SER A 1 267 ? 9.522 18.773 13.312 1.00 24.93 696 SER A N 1
ATOM 2144 C CA . SER A 1 267 ? 9.540 18.825 11.854 1.00 24.13 696 SER A CA 1
ATOM 2145 C C . SER A 1 267 ? 10.675 17.959 11.333 1.00 23.41 696 SER A C 1
ATOM 2146 O O . SER A 1 267 ? 11.624 17.679 12.064 1.00 23.22 696 SER A O 1
ATOM 2149 N N . PHE A 1 268 ? 10.588 17.545 10.073 1.00 21.95 697 PHE A N 1
ATOM 2150 C CA . PHE A 1 268 ? 11.657 16.738 9.514 1.00 22.44 697 PHE A CA 1
ATOM 2151 C C . PHE A 1 268 ? 12.943 17.555 9.518 1.00 21.55 697 PHE A C 1
ATOM 2152 O O . PHE A 1 268 ? 14.017 17.017 9.750 1.00 21.28 697 PHE A O 1
ATOM 2160 N N . GLU A 1 269 ? 12.839 18.859 9.257 1.00 20.96 698 GLU A N 1
ATOM 2161 C CA . GLU A 1 269 ? 14.031 19.700 9.253 1.00 22.53 698 GLU A CA 1
ATOM 2162 C C . GLU A 1 269 ? 14.765 19.605 10.598 1.00 20.46 698 GLU A C 1
ATOM 2163 O O . GLU A 1 269 ? 15.993 19.553 10.641 1.00 19.08 698 GLU A O 1
ATOM 2169 N N . GLU A 1 270 ? 14.013 19.582 11.697 1.00 20.01 699 GLU A N 1
ATOM 2170 C CA . GLU A 1 270 ? 14.628 19.478 13.018 1.00 20.47 699 GLU A CA 1
ATOM 2171 C C . GLU A 1 270 ? 15.261 18.092 13.199 1.00 21.29 699 GLU A C 1
ATOM 2172 O O . GLU A 1 270 ? 16.350 17.956 13.755 1.00 21.08 699 GLU A O 1
ATOM 2178 N N . ILE A 1 271 ? 14.573 17.063 12.726 1.00 20.66 700 ILE A N 1
ATOM 2179 C CA . ILE A 1 271 ? 15.098 15.701 12.839 1.00 20.80 700 ILE A CA 1
ATOM 2180 C C . ILE A 1 271 ? 16.385 15.552 12.027 1.00 19.73 700 ILE A C 1
ATOM 2181 O O . ILE A 1 271 ? 17.387 15.036 12.526 1.00 19.09 700 ILE A O 1
ATOM 2186 N N . TYR A 1 272 ? 16.361 16.033 10.786 1.00 20.27 701 TYR A N 1
ATOM 2187 C CA . TYR A 1 272 ? 17.527 15.945 9.911 1.00 19.69 701 TYR A CA 1
ATOM 2188 C C . TYR A 1 272 ? 18.716 16.644 10.553 1.00 20.54 701 TYR A C 1
ATOM 2189 O O . TYR A 1 272 ? 19.831 16.124 10.543 1.00 18.50 701 TYR A O 1
ATOM 2198 N N . HIS A 1 273 ? 18.481 17.831 11.107 1.00 19.71 702 HIS A N 1
ATOM 2199 C CA . HIS A 1 273 ? 19.553 18.567 11.774 1.00 22.14 702 HIS A CA 1
ATOM 2200 C C . HIS A 1 273 ? 20.153 17.743 12.917 1.00 21.29 702 HIS A C 1
ATOM 2201 O O . HIS A 1 273 ? 21.376 17.643 13.054 1.00 22.03 702 HIS A O 1
ATOM 2208 N N . LYS A 1 274 ? 19.291 17.137 13.726 1.00 21.16 703 LYS A N 1
ATOM 2209 C CA . LYS A 1 274 ? 19.757 16.344 14.859 1.00 20.65 703 LYS A CA 1
ATOM 2210 C C . LYS A 1 274 ? 20.483 15.070 14.425 1.00 20.93 703 LYS A C 1
ATOM 2211 O O . LYS A 1 274 ? 21.426 14.629 15.088 1.00 19.71 703 LYS A O 1
ATOM 2217 N N . VAL A 1 275 ? 20.041 14.478 13.319 1.00 21.13 704 VAL A N 1
ATOM 2218 C CA . VAL A 1 275 ? 20.679 13.272 12.796 1.00 21.68 704 VAL A CA 1
ATOM 2219 C C . VAL A 1 275 ? 22.112 13.615 12.419 1.00 20.77 704 VAL A C 1
ATOM 2220 O O . VAL A 1 275 ? 23.052 12.899 12.762 1.00 20.84 704 VAL A O 1
ATOM 2224 N N . LYS A 1 276 ? 22.278 14.721 11.707 1.00 20.62 705 LYS A N 1
ATOM 2225 C CA . LYS A 1 276 ? 23.607 15.144 11.299 1.00 21.97 705 LYS A CA 1
ATOM 2226 C C . LYS A 1 276 ? 24.505 15.396 12.516 1.00 22.96 705 LYS A C 1
ATOM 2227 O O . LYS A 1 276 ? 25.683 15.039 12.504 1.00 22.38 705 LYS A O 1
ATOM 2233 N N . ARG A 1 277 ? 23.947 15.982 13.572 1.00 23.73 706 ARG A N 1
ATOM 2234 C CA . ARG A 1 277 ? 24.735 16.262 14.773 1.00 25.46 706 ARG A CA 1
ATOM 2235 C C . ARG A 1 277 ? 25.137 14.981 15.501 1.00 23.64 706 ARG A C 1
ATOM 2236 O O . ARG A 1 277 ? 26.260 14.872 15.996 1.00 25.02 706 ARG A O 1
ATOM 2244 N N . VAL A 1 278 ? 24.221 14.020 15.584 1.00 20.97 707 VAL A N 1
ATOM 2245 C CA . VAL A 1 278 ? 24.539 12.749 16.235 1.00 20.37 707 VAL A CA 1
ATOM 2246 C C . VAL A 1 278 ? 25.680 12.069 15.482 1.00 19.56 707 VAL A C 1
ATOM 2247 O O . VAL A 1 278 ? 26.636 11.583 16.086 1.00 20.92 707 VAL A O 1
ATOM 2251 N N . ILE A 1 279 ? 25.592 12.037 14.157 1.00 20.26 708 ILE A N 1
ATOM 2252 C CA . ILE A 1 279 ? 26.641 11.393 13.374 1.00 21.79 708 ILE A CA 1
ATOM 2253 C C . ILE A 1 279 ? 27.978 12.089 13.622 1.00 22.81 708 ILE A C 1
ATOM 2254 O O . ILE A 1 279 ? 29.009 11.429 13.795 1.00 21.70 708 ILE A O 1
ATOM 2259 N N . GLU A 1 280 ? 27.957 13.418 13.665 1.00 23.82 709 GLU A N 1
ATOM 2260 C CA . GLU A 1 280 ? 29.176 14.182 13.920 1.00 26.98 709 GLU A CA 1
ATOM 2261 C C . GLU A 1 280 ? 29.754 13.808 15.284 1.00 26.33 709 GLU A C 1
ATOM 2262 O O . GLU A 1 280 ? 30.952 13.560 15.416 1.00 27.41 709 GLU A O 1
ATOM 2268 N N . ASP A 1 281 ? 28.892 13.774 16.298 1.00 26.29 710 ASP A N 1
ATOM 2269 C CA . ASP A 1 281 ? 29.307 13.448 17.665 1.00 26.81 710 ASP A CA 1
ATOM 2270 C C . ASP A 1 281 ? 29.885 12.047 17.840 1.00 25.70 710 ASP A C 1
ATOM 2271 O O . ASP A 1 281 ? 30.843 11.857 18.587 1.00 25.57 710 ASP A O 1
ATOM 2276 N N . LEU A 1 282 ? 29.297 11.066 17.164 1.00 24.23 711 LEU A N 1
ATOM 2277 C CA . LEU A 1 282 ? 29.731 9.677 17.312 1.00 25.09 711 LEU A CA 1
ATOM 2278 C C . LEU A 1 282 ? 30.667 9.118 16.245 1.00 26.81 711 LEU A C 1
ATOM 2279 O O . LEU A 1 282 ? 31.017 7.941 16.299 1.00 25.98 711 LEU A O 1
ATOM 2284 N N . SER A 1 283 ? 31.083 9.937 15.284 1.00 28.30 712 SER A N 1
ATOM 2285 C CA . SER A 1 283 ? 31.944 9.431 14.217 1.00 31.80 712 SER A CA 1
ATOM 2286 C C . SER A 1 283 ? 33.355 9.027 14.645 1.00 33.42 712 SER A C 1
ATOM 2287 O O . SER A 1 283 ? 33.975 8.179 14.005 1.00 35.59 712 SER A O 1
ATOM 2290 N N . GLY A 1 284 ? 33.867 9.615 15.720 1.00 32.83 713 GLY A N 1
ATOM 2291 C CA . GLY A 1 284 ? 35.201 9.241 16.165 1.00 33.26 713 GLY A CA 1
ATOM 2292 C C . GLY A 1 284 ? 36.217 10.357 16.045 1.00 34.02 713 GLY A C 1
ATOM 2293 O O . GLY A 1 284 ? 35.832 11.521 15.968 1.00 33.23 713 GLY A O 1
ATOM 2294 N N . PRO A 1 285 ? 37.525 10.042 15.997 1.00 34.67 714 PRO A N 1
ATOM 2295 C CA . PRO A 1 285 ? 38.154 8.714 16.030 1.00 35.64 714 PRO A CA 1
ATOM 2296 C C . PRO A 1 285 ? 37.908 7.863 17.280 1.00 35.18 714 PRO A C 1
ATOM 2297 O O . PRO A 1 285 ? 38.014 6.637 17.230 1.00 35.77 714 PRO A O 1
ATOM 2301 N N . TYR A 1 286 ? 37.590 8.499 18.401 1.00 35.90 715 TYR A N 1
ATOM 2302 C CA . TYR A 1 286 ? 37.343 7.740 19.623 1.00 36.25 715 TYR A CA 1
ATOM 2303 C C . TYR A 1 286 ? 35.851 7.560 19.862 1.00 32.65 715 TYR A C 1
ATOM 2304 O O . TYR A 1 286 ? 35.093 8.528 19.886 1.00 32.79 715 TYR A O 1
ATOM 2313 N N . ILE A 1 287 ? 35.434 6.310 20.030 1.00 30.93 716 ILE A N 1
ATOM 2314 C CA . ILE A 1 287 ? 34.024 5.999 20.240 1.00 28.05 716 ILE A CA 1
ATOM 2315 C C . ILE A 1 287 ? 33.828 5.089 21.443 1.00 27.80 716 ILE A C 1
ATOM 2316 O O . ILE A 1 287 ? 34.779 4.473 21.926 1.00 27.35 716 ILE A O 1
ATOM 2321 N N . TRP A 1 288 ? 32.588 4.997 21.917 1.00 25.25 717 TRP A N 1
ATOM 2322 C CA . TRP A 1 288 ? 32.284 4.143 23.056 1.00 24.78 717 TRP A CA 1
ATOM 2323 C C . TRP A 1 288 ? 31.596 2.875 22.590 1.00 24.46 717 TRP A C 1
ATOM 2324 O O . TRP A 1 288 ? 30.604 2.923 21.863 1.00 24.76 717 TRP A O 1
ATOM 2335 N N . VAL A 1 289 ? 32.133 1.735 23.002 1.00 24.36 718 VAL A N 1
ATOM 2336 C CA . VAL A 1 289 ? 31.558 0.459 22.626 1.00 25.05 718 VAL A CA 1
ATOM 2337 C C . VAL A 1 289 ? 31.307 -0.360 23.890 1.00 25.57 718 VAL A C 1
ATOM 2338 O O . VAL A 1 289 ? 31.859 -0.067 24.949 1.00 23.94 718 VAL A O 1
ATOM 2342 N N . PRO A 1 290 ? 30.442 -1.379 23.802 1.00 25.69 719 PRO A N 1
ATOM 2343 C CA . PRO A 1 290 ? 30.164 -2.204 24.982 1.00 25.80 719 PRO A CA 1
ATOM 2344 C C . PRO A 1 290 ? 31.426 -2.823 25.582 1.00 26.48 719 PRO A C 1
ATOM 2345 O O . PRO A 1 290 ? 32.311 -3.290 24.856 1.00 24.12 719 PRO A O 1
ATOM 2349 N N . ALA A 1 291 ? 31.513 -2.796 26.911 1.00 25.40 720 ALA A N 1
ATOM 2350 C CA . ALA A 1 291 ? 32.670 -3.352 27.610 1.00 25.86 720 ALA A CA 1
ATOM 2351 C C . ALA A 1 291 ? 32.339 -4.737 28.130 1.00 26.16 720 ALA A C 1
ATOM 2352 O O . ALA A 1 291 ? 31.184 -5.156 28.101 1.00 24.58 720 ALA A O 1
ATOM 2354 N N . ARG A 1 292 ? 33.361 -5.442 28.615 1.00 27.00 721 ARG A N 1
ATOM 2355 C CA . ARG A 1 292 ? 33.183 -6.783 29.150 1.00 26.44 721 ARG A CA 1
ATOM 2356 C C . ARG A 1 292 ? 32.827 -6.759 30.644 1.00 26.68 721 ARG A C 1
ATOM 2357 O O . ARG A 1 292 ? 32.341 -7.752 31.185 1.00 27.02 721 ARG A O 1
ATOM 2365 N N . GLU A 1 293 ? 33.064 -5.630 31.310 1.00 25.98 722 GLU A N 1
ATOM 2366 C CA . GLU A 1 293 ? 32.730 -5.515 32.732 1.00 28.32 722 GLU A CA 1
ATOM 2367 C C . GLU A 1 293 ? 31.226 -5.714 32.894 1.00 27.18 722 GLU A C 1
ATOM 2368 O O . GLU A 1 293 ? 30.450 -5.360 32.005 1.00 27.53 722 GLU A O 1
ATOM 2374 N N . ARG A 1 294 ? 30.817 -6.284 34.022 1.00 26.84 723 ARG A N 1
ATOM 2375 C CA . ARG A 1 294 ? 29.402 -6.510 34.286 1.00 28.57 723 ARG A CA 1
ATOM 2376 C C . ARG A 1 294 ? 28.989 -5.874 35.605 1.00 29.18 723 ARG A C 1
ATOM 2377 O O . ARG A 1 294 ? 29.694 -5.993 36.608 1.00 27.74 723 ARG A O 1
ATOM 2385 N N . LEU A 1 295 ? 27.847 -5.189 35.586 1.00 28.79 724 LEU A N 1
ATOM 2386 C CA . LEU A 1 295 ? 27.310 -4.515 36.762 1.00 31.58 724 LEU A CA 1
ATOM 2387 C C . LEU A 1 295 ? 26.672 -5.509 37.731 1.00 33.45 724 LEU A C 1
ATOM 2388 O O . LEU A 1 295 ? 26.748 -5.276 38.957 1.00 35.74 724 LEU A O 1
#

Radius of gyration: 21.44 Å; Cα contacts (8 Å, |Δi|>4): 513; chains: 1; bounding box: 48×43×67 Å

Foldseek 3Di:
DFKKFFLAWADVCVVPVDDDLEDTGGGQWMWAFPADPDQFKTWIFTCDLPDRDDGIGIYTHPVNQVVVVCPDDDVPPDPPDDDPDDDGGGIFTKDKDFDQWFFAAAEAAAPLVVLLVCCCVVCVVAEDAFAKEKCPDDDPPDDCRPNHPHDVDQVVVVVCVVVVQFLDWDDDPRMIMGHGLVRCVVCGNVNHHHHDPDALSSQVVCVVVVRHHQYEYEAQPDLVLLCQACVPDDSVVSVVRNVVSVVSCVPRSVSHSYYDYDRYVVRVSVVVVVSSVSARDSMHMDGDPDDD

GO terms:
  GO:0097110 scaffold protein binding (F, IPI)
  GO:2000310 regulation of NMDA receptor activity (P, IMP)
  GO:2000463 positive regulation of excitatory postsynaptic potential (P, IMP)
  GO:0150012 positive regulation of neuron projection arborization (P, IGI)
  GO:0005109 frizzled binding (F, IPI)
  GO:0031698 beta-2 adrenergic receptor binding (F, IPI)
  GO:0044224 juxtaparanode region of axon (C, IDA)
  GO:0045202 synapse (C, IDA)
  GO:0045211 postsynaptic membrane (C, IDA)
  GO:0014069 postsynaptic density (C, IDA)
  GO:0043197 dendritic spine (C, IDA)
  GO:0016020 membrane (C, IDA)
  GO:0008076 voltage-gated potassium channel complex (C, IDA)
  GO:0098793 presynapse (C, EXP)
  GO:0045202 synapse (C, EXP)
  GO:0005886 plasma membrane (C, EXP)
  GO:0014069 postsynaptic density (C, EXP)
  GO:1904719 positive regulation of AMPA glutamate receptor clustering (P, IMP)
  GO:0048168 regulation of neuronal synaptic plasticity (P, IMP)
  GO:0097061 dendritic spine organization (P, IMP)

Sequence (292 aa):
GFYIRALFDYDKTKDCGFLSQALSFRFGDVLHVIDAGDEEWWQARRVHSDSETDDIGFIPSKRRVERREWSRLKWGSSSGSQGREDSVLSYETVTQMEVHYARPIIILGPTKDRANDDLLSEFPDKFGSCVPHTTRPKREYEIDGRDYHFVSSREKMEKDIQAHKFIEAGQYNSHLYGTSVQSVREVAEQGKHCILDVSANAVRRLQAAHLHPIAIFIRPRSLENVLEINKRITEEQARKAFDRATKLEQEFTECFSAIVEGDSFEEIYHKVKRVIEDLSGPYIWVPARERL

Solvent-accessible surface area: 17566 Å² total; per-residue (Å²): 91,43,59,0,27,0,13,38,87,16,46,64,67,170,122,84,48,111,142,64,135,28,18,62,14,156,15,20,18,17,0,23,0,68,68,36,65,73,110,31,64,17,61,0,42,78,28,53,108,122,61,51,97,68,88,89,1,64,0,2,1,72,135,84,3,25,97,94,62,140,90,129,164,227,243,54,101,72,101,76,87,177,65,232,159,116,95,34,65,4,15,36,9,4,62,96,80,80,9,161,38,12,14,0,0,0,1,5,15,17,15,53,88,128,0,10,91,45,0,48,91,88,54,82,129,101,11,12,73,21,37,37,38,0,18,22,92,99,117,174,155,13,101,86,37,168,54,52,53,34,28,125,46,87,123,125,0,77,124,39,57,156,58,95,111,14,10,55,42,40,109,146,107,80,53,16,43,6,22,7,10,91,5,0,66,88,18,0,119,150,52,66,21,0,11,4,108,11,39,0,93,0,4,107,51,0,36,67,10,133,5,19,6,0,0,0,0,0,56,9,116,34,42,124,4,0,57,79,5,33,167,220,49,77,101,121,81,0,140,134,7,47,51,155,4,49,120,39,46,152,117,27,16,48,13,0,22,16,20,8,45,0,83,32,7,124,55,1,24,97,68,0,56,135,20,8,104,95,50,37,30,80,128,4,63,12,59,15,229,100,192,89

InterPro domains:
  IPR001452 SH3 domain [PF00018] (434-490)
  IPR001452 SH3 domain [PS50002] (428-498)
  IPR001452 SH3 domain [SM00326] (431-497)
  IPR001478 PDZ domain [PF00595] (65-149)
  IPR001478 PDZ domain [PF00595] (161-243)
  IPR001478 PDZ domain [PF00595] (314-388)
  IPR001478 PDZ domain [PS50106] (65-152)
  IPR001478 PDZ domain [PS50106] (160-247)
  IPR001478 PDZ domain [PS50106] (313-394)
  IPR001478 PDZ domain [SM00228] (73-152)
  IPR001478 PDZ domain [SM00228] (168-247)
  IPR001478 PDZ domain [SM00228] (321-394)
  IPR008144 Guanylate kinase-like domain [PS50052] (534-709)
  IPR008145 Guanylate kinase/L-type calcium channel beta subunit [PF00625] (534-710)
  IPR008145 Guanylate kinase/L-type calcium channel beta subunit [SM00072] (533-712)
  IPR016313 Disks large 1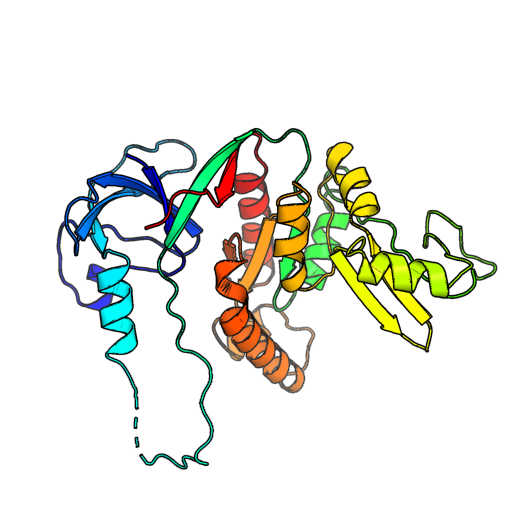-like [PIRSF001741] (3-724)
  IPR019583 Disks large homolog 1-4, PDZ-associated domain [PF10600] (245-312)
  IPR019590 Disks large homologue 1, N-terminal PEST domain [PF10608] (31-64)
  IPR019590 Disks large homologue 1, N-terminal PEST domain [SM01277] (10-64)
  IPR020590 Guanylate kinase, conserved site [PS00856] (566-583)

B-factor: mean 34.51, std 13.98, range [16.79, 87.58]

Secondary structure (DSSP, 8-state):
-EEEEESS-B-HHHHH---SSB--B-TT-EEEEEE--SSSEEEEEE--SS---S--EEEE-HHHHHHHH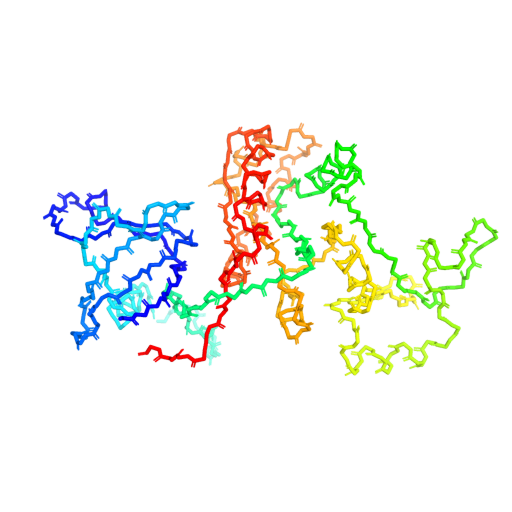HTS----S--SS--PPP----EEEEEEEE--SPPPEEEESTTHHHHHHHHHHH-TTTEE-PPPEE-SPPPTT--BTTTBEE-S-HHHHHHHHHTT-EEEEEEETTEEEEEEHHHHHHHHHTT-EEEE---TTHHHHHHHTT---EEEEE--SSHHHHHHH-TTS-HHHHHHHHHHHHHHHHHHGGG-SEEE--SSHHHHHHHHHHHHHHHS-SEEEEE-S---

CATH classification: 2.30.30.40 (+2 more: 3.40.50.300, 3.30.63.10)